Protein AF-0000000074986312 (afdb_homodimer)

Solvent-accessible surface area (backbone atoms only — not comparable to full-atom values): 14327 Å² total; per-residue (Å²): 122,44,90,77,63,56,69,73,40,43,23,28,41,29,29,63,57,36,62,19,21,55,23,48,33,83,86,78,63,26,51,28,19,28,27,74,79,77,84,46,45,46,34,24,29,31,34,34,69,47,97,94,26,29,32,37,28,27,61,59,77,64,26,12,53,18,79,56,69,59,97,45,76,70,11,38,36,22,45,28,90,55,79,32,69,30,36,64,38,66,35,92,86,37,74,70,26,29,32,45,27,47,69,101,57,62,32,23,43,24,39,39,80,85,17,49,56,54,69,64,33,44,30,21,29,28,72,64,67,104,48,53,28,38,26,29,34,66,39,70,53,114,124,44,91,77,63,56,69,71,42,43,22,30,42,29,28,62,56,38,61,20,20,55,24,49,33,84,86,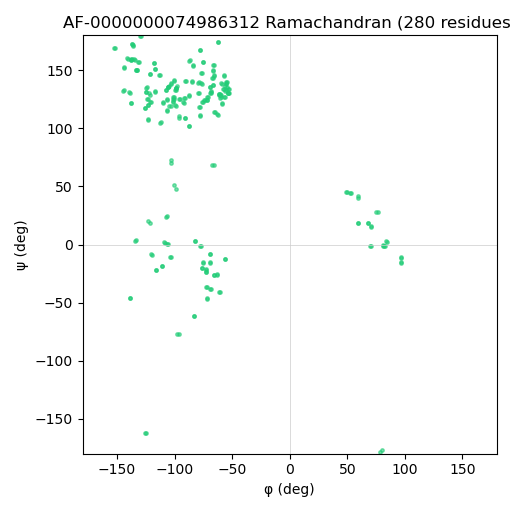77,62,26,51,28,18,28,26,74,78,78,84,49,44,45,34,24,28,30,32,36,70,47,96,95,25,29,33,37,29,27,62,59,78,66,25,11,52,19,79,59,70,59,99,46,75,70,12,38,33,22,44,26,90,55,79,32,68,31,36,66,39,67,34,92,86,37,76,67,26,27,32,44,27,47,67,99,58,60,32,21,43,25,39,38,81,86,16,48,56,54,70,62,34,45,31,20,28,29,73,64,66,105,45,52,30,37,26,27,34,65,41,71,54,114

Organism: Psilocybe cubensis (NCBI:txid181762)

Nearest PDB structures (foldseek):
  4izx-assembly1_A  TM=9.865E-01  e=1.900E-16  Macrolepiota procera
  7znx-assembly2_B  TM=9.782E-01  e=2.001E-14  Coprinopsis cinerea
  4g9m-assembly1_A  TM=8.918E-01  e=1.299E-09  Rhizoctonia solani
  5bqu-assembly1_B  TM=8.223E-01  e=6.117E-06  Clostridium botulinum
  7kcg-assembly1_A  TM=7.575E-01  e=5.793E-05  Culex quinquefasciatus

Structure (mmCIF, N/CA/C/O backbone):
data_AF-0000000074986312-model_v1
#
loop_
_entity.id
_entity.type
_entity.pdbx_description
1 polymer 'Ricin B lectin domain-containing protein'
#
loop_
_atom_site.group_PDB
_atom_site.id
_atom_site.type_symbol
_atom_site.label_atom_id
_atom_site.label_alt_id
_atom_site.label_comp_id
_atom_site.label_asym_id
_atom_site.label_entity_id
_atom_site.label_seq_id
_atom_site.pdbx_PDB_ins_code
_atom_site.Cartn_x
_atom_site.Cartn_y
_atom_site.Cartn_z
_atom_site.occupancy
_atom_site.B_iso_or_equiv
_atom_site.auth_seq_id
_atom_site.auth_comp_id
_atom_site.auth_asym_id
_atom_site.auth_atom_id
_atom_site.pdbx_PDB_model_num
ATOM 1 N N . MET A 1 1 ? 7.848 11.359 -7.969 1 55.44 1 MET A N 1
ATOM 2 C CA . MET A 1 1 ? 6.523 11.062 -7.43 1 55.44 1 MET A CA 1
ATOM 3 C C . MET A 1 1 ? 6.535 9.758 -6.645 1 55.44 1 MET A C 1
ATOM 5 O O . MET A 1 1 ? 7.203 8.797 -7.039 1 55.44 1 MET A O 1
ATOM 9 N N . PRO A 1 2 ? 6.008 9.836 -5.359 1 66.12 2 PRO A N 1
ATOM 10 C CA . PRO A 1 2 ? 6.051 8.555 -4.648 1 66.12 2 PRO A CA 1
ATOM 11 C C . PRO A 1 2 ? 5.258 7.457 -5.363 1 66.12 2 PRO A C 1
ATOM 13 O O . PRO A 1 2 ? 4.168 7.711 -5.875 1 66.12 2 PRO A O 1
ATOM 16 N N . ALA A 1 3 ? 5.875 6.359 -5.609 1 63.34 3 ALA A N 1
ATOM 17 C CA . ALA A 1 3 ? 5.359 5.281 -6.453 1 63.34 3 ALA A CA 1
ATOM 18 C C . ALA A 1 3 ? 4.004 4.797 -5.953 1 63.34 3 ALA A C 1
ATOM 20 O O . ALA A 1 3 ? 3.188 4.305 -6.734 1 63.34 3 ALA A O 1
ATOM 21 N N . ASN A 1 4 ? 3.646 5.18 -4.801 1 75.75 4 ASN A N 1
ATOM 22 C CA . ASN A 1 4 ? 2.438 4.551 -4.281 1 75.75 4 ASN A CA 1
ATOM 23 C C . ASN A 1 4 ? 1.379 5.59 -3.918 1 75.75 4 ASN A C 1
ATOM 25 O O . ASN A 1 4 ? 0.501 5.324 -3.094 1 75.75 4 ASN A O 1
ATOM 29 N N . VAL A 1 5 ? 1.548 6.781 -4.508 1 87.44 5 VAL A N 1
ATOM 30 C CA . VAL A 1 5 ? 0.56 7.82 -4.242 1 87.44 5 VAL A CA 1
ATOM 31 C C . VAL A 1 5 ? -0.023 8.328 -5.559 1 87.44 5 VAL A C 1
ATOM 33 O O . VAL A 1 5 ? 0.718 8.641 -6.492 1 87.44 5 VAL A O 1
ATOM 36 N N . GLN A 1 6 ? -1.283 8.312 -5.723 1 88.25 6 GLN A N 1
ATOM 37 C CA . GLN A 1 6 ? -1.982 8.805 -6.906 1 88.25 6 GLN A CA 1
ATOM 38 C C . GLN A 1 6 ? -2.895 9.977 -6.559 1 88.25 6 GLN A C 1
ATOM 40 O O . GLN A 1 6 ? -3.648 9.914 -5.582 1 88.25 6 GLN A O 1
ATOM 45 N N . SER A 1 7 ? -2.766 11.055 -7.402 1 93.5 7 SER A N 1
ATOM 46 C CA . SER A 1 7 ? -3.598 12.227 -7.172 1 93.5 7 SER A CA 1
ATOM 47 C C . SER A 1 7 ? -5.078 11.875 -7.203 1 93.5 7 SER A C 1
ATOM 49 O O . SER A 1 7 ? -5.523 11.109 -8.062 1 93.5 7 SER A O 1
ATOM 51 N N . GLY A 1 8 ? -5.766 12.398 -6.219 1 94.56 8 GLY A N 1
ATOM 52 C CA . GLY A 1 8 ? -7.203 12.195 -6.148 1 94.56 8 GLY A CA 1
ATOM 53 C C . GLY A 1 8 ? -7.602 11.047 -5.242 1 94.56 8 GLY A C 1
ATOM 54 O O . GLY A 1 8 ? -8.773 10.93 -4.863 1 94.56 8 GLY A O 1
ATOM 55 N N . ASN A 1 9 ? -6.66 10.203 -4.895 1 93 9 ASN A N 1
ATOM 56 C CA . ASN A 1 9 ? -6.961 9.07 -4.023 1 93 9 ASN A CA 1
ATOM 57 C C . ASN A 1 9 ? -6.926 9.477 -2.551 1 93 9 ASN A C 1
ATOM 59 O O . ASN A 1 9 ? -6.34 10.5 -2.199 1 93 9 ASN A O 1
ATOM 63 N N . ARG A 1 10 ? -7.676 8.727 -1.725 1 95.94 10 ARG A N 1
ATOM 64 C CA . ARG A 1 10 ? -7.73 8.922 -0.28 1 95.94 10 ARG A CA 1
ATOM 65 C C . ARG A 1 10 ? -6.824 7.938 0.444 1 95.94 10 ARG A C 1
ATOM 67 O O . ARG A 1 10 ? -6.797 6.75 0.111 1 95.94 10 ARG A O 1
ATOM 74 N N . TYR A 1 11 ? -6.086 8.492 1.385 1 96.44 11 TYR A N 1
ATOM 75 C CA . TYR A 1 11 ? -5.125 7.672 2.115 1 96.44 11 TYR A CA 1
ATOM 76 C C . TYR A 1 11 ? -5.242 7.902 3.617 1 96.44 11 TYR A C 1
ATOM 78 O O . TYR A 1 11 ? -5.676 8.969 4.055 1 96.44 11 TYR A O 1
ATOM 86 N N . VAL A 1 12 ? -4.918 6.855 4.367 1 97.31 12 VAL A N 1
ATOM 87 C CA . VAL A 1 12 ? -4.539 6.965 5.773 1 97.31 12 VAL A CA 1
ATOM 88 C C . VAL A 1 12 ? -3.018 7.016 5.895 1 97.31 12 VAL A C 1
ATOM 90 O O . VAL A 1 12 ? -2.314 6.191 5.309 1 97.31 12 VAL A O 1
ATOM 93 N N . LEU A 1 13 ? -2.486 8.023 6.543 1 98.19 13 LEU A N 1
ATOM 94 C CA . LEU A 1 13 ? -1.049 8.172 6.754 1 98.19 13 LEU A CA 1
ATOM 95 C C . LEU A 1 13 ? -0.625 7.527 8.07 1 98.19 13 LEU A C 1
ATOM 97 O O . LEU A 1 13 ? -0.895 8.07 9.141 1 98.19 13 LEU A O 1
ATOM 101 N N . VAL A 1 14 ? 0.045 6.457 8.031 1 98.06 14 VAL A N 1
ATOM 102 C CA . VAL A 1 14 ? 0.422 5.664 9.195 1 98.06 14 VAL A CA 1
ATOM 103 C C . VAL A 1 14 ? 1.882 5.934 9.555 1 98.06 14 VAL A C 1
ATOM 105 O O . VAL A 1 14 ? 2.773 5.77 8.719 1 98.06 14 VAL A O 1
ATOM 108 N N . ASN A 1 15 ? 2.068 6.359 10.781 1 98.75 15 ASN A N 1
ATOM 109 C CA . ASN A 1 15 ? 3.441 6.59 11.219 1 98.75 15 ASN A CA 1
ATOM 110 C C . ASN A 1 15 ? 4.219 5.281 11.328 1 98.75 15 ASN A C 1
ATOM 112 O O . ASN A 1 15 ? 3.736 4.316 11.93 1 98.75 15 ASN A O 1
ATOM 116 N N . LYS A 1 16 ? 5.391 5.25 10.781 1 97.75 16 LYS A N 1
ATOM 117 C CA . LYS A 1 16 ? 6.207 4.039 10.789 1 97.75 16 LYS A CA 1
ATOM 118 C C . LYS A 1 16 ? 6.543 3.619 12.219 1 97.75 16 LYS A C 1
ATOM 120 O O . LYS A 1 16 ? 6.492 2.432 12.547 1 97.75 16 LYS A O 1
ATOM 125 N N . LYS A 1 17 ? 6.859 4.562 13.062 1 98 17 LYS A N 1
ATOM 126 C CA . LYS A 1 17 ? 7.332 4.242 14.406 1 98 17 LYS A CA 1
ATOM 127 C C . LYS A 1 17 ? 6.164 3.982 15.352 1 98 17 LYS A C 1
ATOM 129 O O . LYS A 1 17 ? 6.023 2.879 15.883 1 98 17 LYS A O 1
ATOM 134 N N . GLY A 1 18 ? 5.359 4.961 15.531 1 98.31 18 GLY A N 1
ATOM 135 C CA . GLY A 1 18 ? 4.301 4.922 16.531 1 98.31 18 GLY A CA 1
ATOM 136 C C . GLY A 1 18 ? 3.115 4.07 16.094 1 98.31 18 GLY A C 1
ATOM 137 O O . GLY A 1 18 ? 2.285 3.693 16.922 1 98.31 18 GLY A O 1
ATOM 138 N N . LYS A 1 19 ? 2.936 3.803 14.836 1 97.88 19 LYS A N 1
ATOM 139 C CA . LYS A 1 19 ? 1.86 3.021 14.234 1 97.88 19 LYS A CA 1
ATOM 140 C C . LYS A 1 19 ? 0.529 3.762 14.312 1 97.88 19 LYS A C 1
ATOM 142 O O . LYS A 1 19 ? -0.49 3.279 13.82 1 97.88 19 LYS A O 1
ATOM 147 N N . THR A 1 20 ? 0.518 4.969 14.922 1 98.81 20 THR A N 1
ATOM 148 C CA . THR A 1 20 ? -0.664 5.824 14.891 1 98.81 20 THR A CA 1
ATOM 149 C C . THR A 1 20 ? -0.779 6.535 13.539 1 98.81 20 THR A C 1
ATOM 151 O O . THR A 1 20 ? 0.14 6.477 12.719 1 98.81 20 THR A O 1
ATOM 154 N N . VAL A 1 21 ? -1.979 7.145 13.305 1 98.88 21 VAL A N 1
ATOM 155 C CA . VAL A 1 21 ? -2.234 7.75 12 1 98.88 21 VAL A CA 1
ATOM 156 C C . VAL A 1 21 ? -2.463 9.25 12.172 1 98.88 21 VAL A C 1
ATOM 158 O O . VAL A 1 21 ? -2.771 9.719 13.266 1 98.88 21 VAL A O 1
ATOM 161 N N . VAL A 1 22 ? -2.217 10.023 11.102 1 98.88 22 VAL A N 1
ATOM 162 C CA . VAL A 1 22 ? -2.512 11.453 11.086 1 98.88 22 VAL A CA 1
ATOM 163 C C . VAL A 1 22 ? -4.02 11.672 11.188 1 98.88 22 VAL A C 1
ATOM 165 O O . VAL A 1 22 ? -4.77 11.305 10.281 1 98.88 22 VAL A O 1
ATOM 168 N N . ASP A 1 23 ? -4.387 12.25 12.289 1 98.88 23 ASP A N 1
ATOM 169 C CA . ASP A 1 23 ? -5.785 12.391 12.68 1 98.88 23 ASP A CA 1
ATOM 170 C C . ASP A 1 23 ? -6.152 13.867 12.859 1 98.88 23 ASP A C 1
ATOM 172 O O . ASP A 1 23 ? -5.477 14.594 13.586 1 98.88 23 ASP A O 1
ATOM 176 N N . LEU A 1 24 ? -7.156 14.336 12.125 1 98.88 24 LEU A N 1
ATOM 177 C CA . LEU A 1 24 ? -7.742 15.641 12.438 1 98.88 24 LEU A CA 1
ATOM 178 C C . LEU A 1 24 ? -8.688 15.531 13.625 1 98.88 24 LEU A C 1
ATOM 180 O O . LEU A 1 24 ? -9.727 14.867 13.539 1 98.88 24 LEU A O 1
ATOM 184 N N . SER A 1 25 ? -8.352 16.25 14.688 1 98.12 25 SER A N 1
ATOM 185 C CA . SER A 1 25 ? -9.086 16.109 15.938 1 98.12 25 SER A CA 1
ATOM 186 C C . SER A 1 25 ? -10.562 16.469 15.758 1 98.12 25 SER A C 1
ATOM 188 O O . SER A 1 25 ? -10.891 17.547 15.273 1 98.12 25 SER A O 1
ATOM 190 N N . GLY A 1 26 ? -11.414 15.562 16.203 1 95.12 26 GLY A N 1
ATOM 191 C CA . GLY A 1 26 ? -12.844 15.828 16.219 1 95.12 26 GLY A CA 1
ATOM 192 C C . GLY A 1 26 ? -13.266 16.766 17.328 1 95.12 26 GLY A C 1
ATOM 193 O O . GLY A 1 26 ? -14.383 17.297 17.312 1 95.12 26 GLY A O 1
ATOM 194 N N . THR A 1 27 ? -12.359 16.938 18.312 1 94.88 27 THR A N 1
ATOM 195 C CA . THR A 1 27 ? -12.688 17.766 19.469 1 94.88 27 THR A CA 1
ATOM 196 C C . THR A 1 27 ? -12.727 19.25 19.078 1 94.88 27 THR A C 1
ATOM 198 O O . THR A 1 27 ? -13.688 19.953 19.406 1 94.88 27 THR A O 1
ATOM 201 N N . ASP A 1 28 ? -11.766 19.766 18.344 1 96.44 28 ASP A N 1
ATOM 202 C CA . ASP A 1 28 ? -11.695 21.188 18.031 1 96.44 28 ASP A CA 1
ATOM 203 C C . ASP A 1 28 ? -11.734 21.422 16.516 1 96.44 28 ASP A C 1
ATOM 205 O O . ASP A 1 28 ? -11.781 22.562 16.047 1 96.44 28 ASP A O 1
ATOM 209 N N . GLY A 1 29 ? -11.656 20.328 15.68 1 95.38 29 GLY A N 1
ATOM 210 C CA . GLY A 1 29 ? -11.711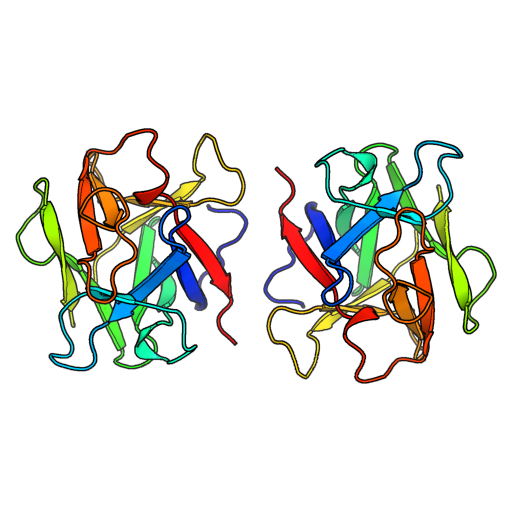 20.438 14.234 1 95.38 29 GLY A CA 1
ATOM 211 C C . GLY A 1 29 ? -10.508 21.125 13.633 1 95.38 29 GLY A C 1
ATOM 212 O O . GLY A 1 29 ? -10.562 21.609 12.492 1 95.38 29 GLY A O 1
ATOM 213 N N . ARG A 1 30 ? -9.461 21.203 14.359 1 97.5 30 ARG A N 1
ATOM 214 C CA . ARG A 1 30 ? -8.312 21.984 13.898 1 97.5 30 ARG A CA 1
ATOM 215 C C . ARG A 1 30 ? -7.008 21.266 14.203 1 97.5 30 ARG A C 1
ATOM 217 O O . ARG A 1 30 ? -6.137 21.156 13.336 1 97.5 30 ARG A O 1
ATOM 224 N N . SER A 1 31 ? -6.891 20.75 15.461 1 98.12 31 SER A N 1
ATOM 225 C CA . SER A 1 31 ? -5.645 20.094 15.852 1 98.12 31 SER A CA 1
ATOM 226 C C . SER A 1 31 ? -5.422 18.812 15.062 1 98.12 31 SER A C 1
ATOM 228 O O . SER A 1 31 ? -6.367 18.062 14.812 1 98.12 31 SER A O 1
ATOM 230 N N . VAL A 1 32 ? -4.199 18.609 14.625 1 98.81 32 VAL A N 1
ATOM 231 C CA . VAL A 1 32 ? -3.801 17.359 13.977 1 98.81 32 VAL A CA 1
ATOM 232 C C . VAL A 1 32 ? -2.924 16.547 14.93 1 98.81 32 VAL A C 1
ATOM 234 O O . VAL A 1 32 ? -1.924 17.047 15.445 1 98.81 32 VAL A O 1
ATOM 237 N N . ILE A 1 33 ? -3.305 15.297 15.203 1 98.88 33 ILE A N 1
ATOM 238 C CA . ILE A 1 33 ? -2.695 14.469 16.25 1 98.88 33 ILE A CA 1
ATOM 239 C C . ILE A 1 33 ? -2.506 13.047 15.734 1 98.88 33 ILE A C 1
ATOM 241 O O . ILE A 1 33 ? -3.066 12.672 14.703 1 98.88 33 ILE A O 1
ATOM 245 N N . GLY A 1 34 ? -1.578 12.344 16.422 1 98.81 34 GLY A N 1
ATOM 246 C CA . GLY A 1 34 ? -1.526 10.898 16.234 1 98.81 34 GLY A CA 1
ATOM 247 C C . GLY A 1 34 ? -2.6 10.164 17.016 1 98.81 34 GLY A C 1
ATOM 248 O O . GLY A 1 34 ? -2.834 10.461 18.188 1 98.81 34 GLY A O 1
ATOM 249 N N . TRP A 1 35 ? -3.297 9.312 16.391 1 98.75 35 TRP A N 1
ATOM 250 C CA . TRP A 1 35 ? -4.355 8.547 17.031 1 98.75 35 TRP A CA 1
ATOM 251 C C . TRP A 1 35 ? -4.426 7.133 16.469 1 98.75 35 TRP A C 1
ATOM 253 O O . TRP A 1 35 ? -3.984 6.887 15.336 1 98.75 35 TRP A O 1
ATOM 263 N N . GLU A 1 36 ? -4.898 6.219 17.266 1 98.31 36 GLU A N 1
ATOM 264 C CA . GLU A 1 36 ? -5.121 4.871 16.75 1 98.31 36 GLU A CA 1
ATOM 265 C C . GLU A 1 36 ? -6.027 4.895 15.523 1 98.31 36 GLU A C 1
ATOM 267 O O . GLU A 1 36 ? -6.992 5.66 15.469 1 98.31 36 GLU A O 1
ATOM 272 N N . ARG A 1 37 ? -5.68 4.086 14.586 1 97.38 37 ARG A N 1
ATOM 273 C CA . ARG A 1 37 ? -6.512 3.99 13.391 1 97.38 37 ARG A CA 1
ATOM 274 C C . ARG A 1 37 ? -7.914 3.506 13.734 1 97.38 37 ARG A C 1
ATOM 276 O O . ARG A 1 37 ? -8.078 2.496 14.422 1 97.38 37 ARG A O 1
ATOM 283 N N . HIS A 1 38 ? -8.922 4.156 13.328 1 96.5 38 HIS A N 1
ATOM 284 C CA . HIS A 1 38 ? -10.297 3.699 13.477 1 96.5 38 HIS A CA 1
ATOM 285 C C . HIS A 1 38 ? -11.078 3.863 12.172 1 96.5 38 HIS A C 1
ATOM 287 O O . HIS A 1 38 ? -12.297 3.676 12.148 1 96.5 38 HIS A O 1
ATOM 293 N N . ASN A 1 39 ? -10.477 4.293 11.086 1 90.81 39 ASN A N 1
ATOM 294 C CA . ASN A 1 39 ? -10.969 4.363 9.711 1 90.81 39 ASN A CA 1
ATOM 295 C C . ASN A 1 39 ? -12.039 5.438 9.547 1 90.81 39 ASN A C 1
ATOM 297 O O . ASN A 1 39 ? -12.812 5.414 8.586 1 90.81 39 ASN A O 1
ATOM 301 N N . GLY A 1 40 ? -12.117 6.355 10.562 1 96.94 40 GLY A N 1
ATOM 302 C CA . GLY A 1 40 ? -12.977 7.512 10.375 1 96.94 40 GLY A CA 1
ATOM 303 C C . GLY A 1 40 ? -12.492 8.445 9.289 1 96.94 40 GLY A C 1
ATOM 304 O O . GLY A 1 40 ? -11.305 8.484 8.977 1 96.94 40 GLY A O 1
ATOM 305 N N . GLU A 1 41 ? -13.422 9.203 8.695 1 98.12 41 GLU A N 1
ATOM 306 C CA . GLU A 1 41 ? -13.07 10.109 7.602 1 98.12 41 GLU A CA 1
ATOM 307 C C . GLU A 1 41 ? -12.102 11.188 8.062 1 98.12 41 GLU A C 1
ATOM 309 O O . GLU A 1 41 ? -11.367 11.766 7.258 1 98.12 41 GLU A O 1
ATOM 314 N N . ASN A 1 42 ? -12.141 11.5 9.406 1 98.69 42 ASN A N 1
ATOM 315 C CA . ASN A 1 42 ? -11.211 12.5 9.93 1 98.69 42 ASN A CA 1
ATOM 316 C C . ASN A 1 42 ? -9.773 11.992 9.914 1 98.69 42 ASN A C 1
ATOM 318 O O . ASN A 1 42 ? -8.836 12.766 10.133 1 98.69 42 ASN A O 1
ATOM 322 N N . GLN A 1 43 ? -9.547 10.711 9.602 1 98.69 43 GLN A N 1
ATOM 323 C CA . GLN A 1 43 ? -8.211 10.117 9.508 1 98.69 43 GLN A CA 1
ATOM 324 C C . GLN A 1 43 ? -7.82 9.875 8.055 1 98.69 43 GLN A C 1
ATOM 326 O O . GLN A 1 43 ? -6.758 9.312 7.777 1 98.69 43 GLN A O 1
ATOM 331 N N . GLN A 1 44 ? -8.734 10.242 7.133 1 98.56 44 GLN A N 1
ATOM 332 C CA . GLN A 1 44 ? -8.5 10.047 5.703 1 98.56 44 GLN A CA 1
ATOM 333 C C . GLN A 1 44 ? -8.188 11.367 5.008 1 98.56 44 GLN A C 1
ATOM 335 O O . GLN A 1 44 ? -8.805 12.391 5.297 1 98.56 44 GLN A O 1
ATOM 340 N N . TRP A 1 45 ? -7.195 11.297 4.176 1 98.56 45 TRP A N 1
ATOM 341 C CA . TRP A 1 45 ? -6.695 12.477 3.473 1 98.56 45 TRP A CA 1
ATOM 342 C C . TRP A 1 45 ? -6.668 12.242 1.966 1 98.56 45 TRP A C 1
ATOM 344 O O . TRP A 1 45 ? -6.031 11.297 1.487 1 98.56 45 TRP A O 1
ATOM 354 N N . GLU A 1 46 ? -7.441 13.023 1.246 1 98.19 46 GLU A N 1
ATOM 355 C CA . GLU A 1 46 ? -7.309 13.047 -0.207 1 98.19 46 GLU A CA 1
ATOM 356 C C . GLU A 1 46 ? -6.02 13.75 -0.628 1 98.19 46 GLU A C 1
ATOM 358 O O . GLU A 1 46 ? -5.762 14.883 -0.215 1 98.19 46 GLU A O 1
ATOM 363 N N . VAL A 1 47 ? -5.254 13.055 -1.371 1 97.06 47 VAL A N 1
ATOM 364 C CA . VAL A 1 47 ? -3.979 13.594 -1.826 1 97.06 47 VAL A CA 1
ATOM 365 C C . VAL A 1 47 ? -4.121 14.125 -3.25 1 97.06 47 VAL A C 1
ATOM 367 O O . VAL A 1 47 ? -4.484 13.383 -4.164 1 97.06 47 VAL A O 1
ATOM 370 N N . ILE A 1 48 ? -3.865 15.469 -3.42 1 97.62 48 ILE A N 1
ATOM 371 C CA . ILE A 1 48 ? -4.102 16.141 -4.691 1 97.62 48 ILE A CA 1
ATOM 372 C C . ILE A 1 48 ? -2.807 16.797 -5.184 1 97.62 48 ILE A C 1
ATOM 374 O O . ILE A 1 48 ? -2.236 17.656 -4.504 1 97.62 48 ILE A O 1
ATOM 378 N N . GLU A 1 49 ? -2.385 16.391 -6.312 1 96.56 49 GLU A N 1
ATOM 379 C CA . GLU A 1 49 ? -1.196 17.016 -6.887 1 96.56 49 GLU A CA 1
ATOM 380 C C . GLU A 1 49 ? -1.497 18.422 -7.367 1 96.56 49 GLU A C 1
ATOM 382 O O . GLU A 1 49 ? -2.48 18.656 -8.078 1 96.56 49 GLU A O 1
ATOM 387 N N . VAL A 1 50 ? -0.718 19.328 -6.914 1 96.62 50 VAL A N 1
ATOM 388 C CA . VAL A 1 50 ? -0.869 20.734 -7.301 1 96.62 50 VAL A CA 1
ATOM 389 C C . VAL A 1 50 ? 0.503 21.344 -7.562 1 96.62 50 VAL A C 1
ATOM 391 O O . VAL A 1 50 ? 1.372 21.344 -6.688 1 96.62 50 VAL A O 1
ATOM 394 N N . ASN A 1 51 ? 0.775 21.891 -8.812 1 92.81 51 ASN A N 1
ATOM 395 C CA . ASN A 1 51 ? 1.976 22.656 -9.148 1 92.81 51 ASN A CA 1
ATOM 396 C C . ASN A 1 51 ? 3.24 21.922 -8.695 1 92.81 51 ASN A C 1
ATOM 398 O O . ASN A 1 51 ? 4.094 22.516 -8.031 1 92.81 51 ASN A O 1
ATOM 402 N N . GLY A 1 52 ? 3.379 20.672 -8.922 1 91.56 52 GLY A N 1
ATOM 403 C CA . GLY A 1 52 ? 4.586 19.938 -8.586 1 91.56 52 GLY A CA 1
ATOM 404 C C . GLY A 1 52 ? 4.637 19.516 -7.129 1 91.56 52 GLY A C 1
ATOM 405 O O . GLY A 1 52 ? 5.617 18.906 -6.688 1 91.56 52 GLY A O 1
ATOM 406 N N . GLY A 1 53 ? 3.623 19.875 -6.34 1 96.88 53 GLY A N 1
ATOM 407 C CA . GLY A 1 53 ? 3.461 19.453 -4.953 1 96.88 53 GLY A CA 1
ATOM 408 C C . GLY A 1 53 ? 2.117 18.812 -4.676 1 96.88 53 GLY A C 1
ATOM 409 O O . GLY A 1 53 ? 1.459 18.312 -5.594 1 96.88 53 GLY A O 1
ATOM 410 N N . TRP A 1 54 ? 1.81 18.781 -3.273 1 98 54 TRP A N 1
ATOM 411 C CA . TRP A 1 54 ? 0.629 18 -2.914 1 98 54 TRP A CA 1
ATOM 412 C C . TRP A 1 54 ? -0.19 18.719 -1.846 1 98 54 TRP A C 1
ATOM 414 O O . TRP A 1 54 ? 0.362 19.219 -0.865 1 98 54 TRP A O 1
ATOM 424 N N . ASN A 1 55 ? -1.483 18.828 -2.082 1 98.75 55 ASN A N 1
ATOM 425 C CA . ASN A 1 55 ? -2.418 19.141 -1.006 1 98.75 55 ASN A CA 1
ATOM 426 C C . ASN A 1 55 ? -2.947 17.875 -0.338 1 98.75 55 ASN A C 1
ATOM 428 O O . ASN A 1 55 ? -3.189 16.859 -1.007 1 98.75 55 ASN A O 1
ATOM 432 N N . LEU A 1 56 ? -3.078 17.922 0.951 1 98.81 56 LEU A N 1
ATOM 433 C CA . LEU A 1 56 ? -3.744 16.891 1.721 1 98.81 56 LEU A CA 1
ATOM 434 C C . LEU A 1 56 ? -5.043 17.406 2.328 1 98.81 56 LEU A C 1
ATOM 436 O O . LEU A 1 56 ? -5.02 18.188 3.279 1 98.81 56 LEU A O 1
ATOM 440 N N . LYS A 1 57 ? -6.09 16.984 1.757 1 98.88 57 LYS A N 1
ATOM 441 C CA . LYS A 1 57 ? -7.414 17.469 2.148 1 98.88 57 LYS A CA 1
ATOM 442 C C . LYS A 1 57 ? -8.156 16.422 2.973 1 98.88 57 LYS A C 1
ATOM 444 O O . LYS A 1 57 ? -8.359 15.289 2.52 1 98.88 57 LYS A O 1
ATOM 449 N N . ASN A 1 58 ? -8.461 16.844 4.172 1 98.88 58 ASN A N 1
ATOM 450 C CA . ASN A 1 58 ? -9.188 15.914 5.043 1 98.88 58 ASN A CA 1
ATOM 451 C C . ASN A 1 58 ? -10.547 15.539 4.453 1 98.88 58 ASN A C 1
ATOM 453 O O . ASN A 1 58 ? -11.336 16.406 4.09 1 98.88 58 ASN A O 1
ATOM 457 N N . VAL A 1 59 ? -10.82 14.258 4.395 1 98.56 59 VAL A N 1
ATOM 458 C CA . VAL A 1 59 ? -12.016 13.742 3.732 1 98.56 59 VAL A CA 1
ATOM 459 C C . VAL A 1 59 ? -13.258 14.141 4.527 1 98.56 59 VAL A C 1
ATOM 461 O O . VAL A 1 59 ? -14.297 14.469 3.947 1 98.56 59 VAL A O 1
ATOM 464 N N . GLY A 1 60 ? -13.18 14.117 5.836 1 98.12 60 GLY A N 1
ATOM 465 C CA . GLY A 1 60 ? -14.336 14.367 6.68 1 98.12 60 GLY A CA 1
ATOM 466 C C . GLY A 1 60 ? -14.758 15.828 6.688 1 98.12 60 GLY A C 1
ATOM 467 O O . GLY A 1 60 ? -15.953 16.125 6.699 1 98.12 60 GLY A O 1
ATOM 468 N N . THR A 1 61 ? -13.82 16.734 6.637 1 98.5 61 THR A N 1
ATOM 469 C CA . THR A 1 61 ? -14.148 18.141 6.891 1 98.5 61 THR A CA 1
ATOM 470 C C . THR A 1 61 ? -13.898 18.984 5.645 1 98.5 61 THR A C 1
ATOM 472 O O . THR A 1 61 ? -14.422 20.094 5.531 1 98.5 61 THR A O 1
ATOM 475 N N . GLY A 1 62 ? -13.039 18.5 4.695 1 98.56 62 GLY A N 1
ATOM 476 C CA . GLY A 1 62 ? -12.617 19.297 3.555 1 98.56 62 GLY A CA 1
ATOM 477 C C . GLY A 1 62 ? -11.492 20.266 3.881 1 98.56 62 GLY A C 1
ATOM 478 O O . GLY A 1 62 ? -11.008 20.969 3.002 1 98.56 62 GLY A O 1
ATOM 479 N N . LYS A 1 63 ? -11.047 20.281 5.156 1 98.81 63 LYS A N 1
ATOM 480 C CA . LYS A 1 63 ? -9.914 21.125 5.531 1 98.81 63 LYS A CA 1
ATOM 481 C C . LYS A 1 63 ? -8.594 20.547 5.043 1 98.81 63 LYS A C 1
ATOM 483 O O . LYS A 1 63 ? -8.484 19.328 4.84 1 98.81 63 LYS A O 1
ATOM 488 N N . TYR A 1 64 ? -7.641 21.391 4.914 1 98.88 64 TYR A N 1
ATOM 489 C CA . TYR A 1 64 ? -6.332 20.969 4.43 1 98.88 64 TYR A CA 1
ATOM 490 C C . TYR A 1 64 ? -5.352 20.812 5.586 1 98.88 64 TYR A C 1
ATOM 492 O O . TYR A 1 64 ? -5.391 21.562 6.555 1 98.88 64 TYR A O 1
ATOM 500 N N . LEU A 1 65 ? -4.543 19.781 5.496 1 98.88 65 LEU A N 1
ATOM 501 C CA . LEU A 1 65 ? -3.375 19.703 6.363 1 98.88 65 LEU A CA 1
ATOM 502 C C . LEU A 1 65 ? -2.426 20.875 6.09 1 98.88 65 LEU A C 1
ATOM 504 O O . LEU A 1 65 ? -1.846 20.969 5.008 1 98.88 65 LEU A O 1
ATOM 508 N N . SER A 1 66 ? -2.344 21.734 7.047 1 98.75 66 SER A N 1
ATOM 509 C CA . SER A 1 66 ? -1.601 22.969 6.832 1 98.75 66 SER A CA 1
ATOM 510 C C . SER A 1 66 ? -0.715 23.297 8.031 1 98.75 66 SER A C 1
ATOM 512 O O . SER A 1 66 ? -0.819 22.656 9.078 1 98.75 66 SER A O 1
ATOM 514 N N . LEU A 1 67 ? 0.105 24.266 7.82 1 98.12 67 LEU A N 1
ATOM 515 C CA . LEU A 1 67 ? 0.936 24.734 8.922 1 98.12 67 LEU A CA 1
ATOM 516 C C . LEU A 1 67 ? 0.133 25.641 9.859 1 98.12 67 LEU A C 1
ATOM 518 O O . LEU A 1 67 ? -0.699 26.422 9.414 1 98.12 67 LEU A O 1
ATOM 522 N N . GLY A 1 68 ? 0.367 25.484 11.219 1 95.88 68 GLY A N 1
ATOM 523 C CA . GLY A 1 68 ? -0.281 26.281 12.234 1 95.88 68 GLY A CA 1
ATOM 524 C C . GLY A 1 68 ? 0.579 27.438 12.711 1 95.88 68 GLY A C 1
ATOM 525 O O . GLY A 1 68 ? 0.258 28.609 12.461 1 95.88 68 GLY A O 1
ATOM 526 N N . CYS A 1 69 ? 1.684 27.125 13.641 1 85.94 69 CYS A N 1
ATOM 527 C CA . CYS A 1 69 ? 2.475 28.125 14.352 1 85.94 69 CYS A CA 1
ATOM 528 C C . CYS A 1 69 ? 3.803 28.375 13.648 1 85.94 69 CYS A C 1
ATOM 530 O O . CYS A 1 69 ? 4.832 28.531 14.305 1 85.94 69 CYS A O 1
ATOM 532 N N . GLY A 1 70 ? 3.971 28.609 12.281 1 85.75 70 GLY A N 1
ATOM 533 C CA . GLY A 1 70 ? 5.148 28.969 11.516 1 85.75 70 GLY A CA 1
ATOM 534 C C . GLY A 1 70 ? 6.055 27.797 11.211 1 85.75 70 GLY A C 1
ATOM 535 O O . GLY A 1 70 ? 5.789 26.672 11.641 1 85.75 70 GLY A O 1
ATOM 536 N N . ILE A 1 71 ? 7.16 28.047 10.578 1 95.19 71 ILE A N 1
ATOM 537 C CA . ILE A 1 71 ? 8.062 27.031 10.062 1 95.19 71 ILE A CA 1
ATOM 538 C C . ILE A 1 71 ? 9.281 26.906 10.977 1 95.19 71 ILE A C 1
ATOM 540 O O . ILE A 1 71 ? 10.367 27.391 10.633 1 95.19 71 ILE A O 1
ATOM 544 N N . LYS A 1 72 ? 9.117 26.359 12.211 1 96.12 72 LYS A N 1
ATOM 545 C CA . LYS A 1 72 ? 10.141 26.094 13.219 1 96.12 72 LYS A CA 1
ATOM 546 C C . LYS A 1 72 ? 9.969 24.703 13.82 1 96.12 72 LYS A C 1
ATOM 548 O O . LYS A 1 72 ? 8.922 24.062 13.656 1 96.12 72 LYS A O 1
ATOM 553 N N . ASN A 1 73 ? 11.078 24.156 14.422 1 96.88 73 ASN A N 1
ATOM 554 C CA . ASN A 1 73 ? 10.945 22.891 15.133 1 96.88 73 ASN A CA 1
ATOM 555 C C . ASN A 1 73 ? 9.812 22.938 16.156 1 96.88 73 ASN A C 1
ATOM 557 O O . ASN A 1 73 ? 9.727 23.875 16.953 1 96.88 73 ASN A O 1
ATOM 561 N N . GLY A 1 74 ? 9.039 21.953 16.047 1 97.19 74 GLY A N 1
ATOM 562 C CA . GLY A 1 74 ? 7.898 21.9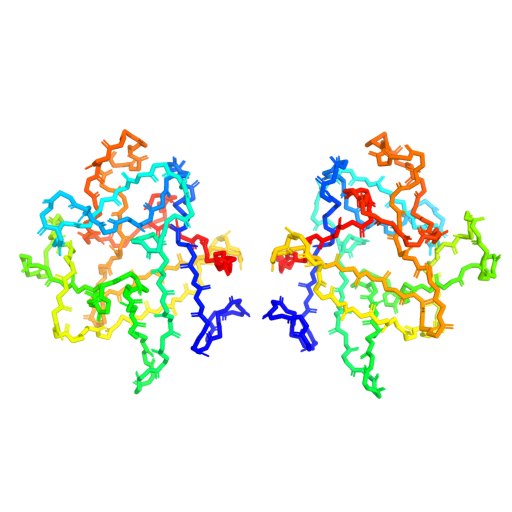22 16.953 1 97.19 74 GLY A CA 1
ATOM 563 C C . GLY A 1 74 ? 6.715 22.719 16.453 1 97.19 74 GLY A C 1
ATOM 564 O O . GLY A 1 74 ? 5.723 22.891 17.156 1 97.19 74 GLY A O 1
ATOM 565 N N . GLY A 1 75 ? 6.828 23.281 15.289 1 97.56 75 GLY A N 1
ATOM 566 C CA . GLY A 1 75 ? 5.699 24 14.703 1 97.56 75 GLY A CA 1
ATOM 567 C C . GLY A 1 75 ? 4.48 23.109 14.508 1 97.56 75 GLY A C 1
ATOM 568 O O . GLY A 1 75 ? 4.602 21.969 14.078 1 97.56 75 G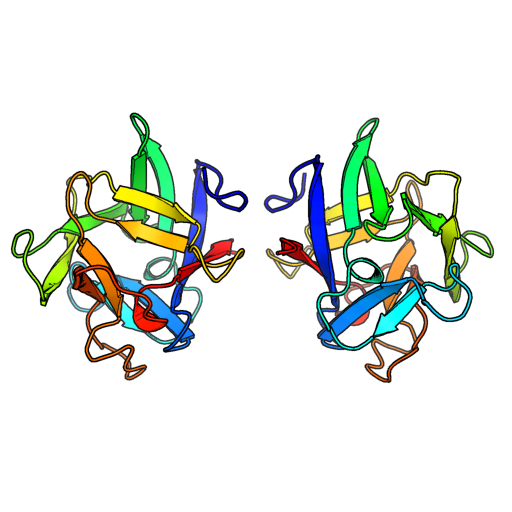LY A O 1
ATOM 569 N N . SER A 1 76 ? 3.318 23.672 14.82 1 97.62 76 SER A N 1
ATOM 570 C CA . SER A 1 76 ? 2.094 22.875 14.758 1 97.62 76 SER A CA 1
ATOM 571 C C . SER A 1 76 ? 1.626 22.688 13.32 1 97.62 76 SER A C 1
ATOM 573 O O . SER A 1 76 ? 1.93 23.5 12.453 1 97.62 76 SER A O 1
ATOM 575 N N . VAL A 1 77 ? 1.032 21.594 13.016 1 98.69 77 VAL A N 1
ATOM 576 C CA . VAL A 1 77 ? 0.239 21.297 11.828 1 98.69 77 VAL A CA 1
ATOM 577 C C . VAL A 1 77 ? -1.245 21.281 12.188 1 98.69 77 VAL A C 1
ATOM 579 O O . VAL A 1 77 ? -1.63 20.766 13.242 1 98.69 77 VAL A O 1
ATOM 582 N N . VAL A 1 78 ? -2.066 21.906 11.32 1 98.81 78 VAL A N 1
ATOM 583 C CA . VAL A 1 78 ? -3.475 22.078 11.664 1 98.81 78 VAL A CA 1
ATOM 584 C C . VAL A 1 78 ? -4.344 21.797 10.445 1 98.81 78 VAL A C 1
ATOM 586 O O . VAL A 1 78 ? -3.852 21.781 9.312 1 98.81 78 VAL A O 1
ATOM 589 N N . GLY A 1 79 ? -5.605 21.484 10.719 1 98.75 79 GLY A N 1
ATOM 590 C CA . GLY A 1 79 ? -6.613 21.578 9.672 1 98.75 79 GLY A CA 1
ATOM 591 C C . GLY A 1 79 ? -6.996 23.016 9.344 1 98.75 79 GLY A C 1
ATOM 592 O O . GLY A 1 79 ? -7.324 23.797 10.234 1 98.75 79 GLY A O 1
ATOM 593 N N . SER A 1 80 ? -6.875 23.422 8.062 1 98.56 80 SER A N 1
ATOM 594 C CA . SER A 1 80 ? -7.117 24.797 7.641 1 98.56 80 SER A CA 1
ATOM 595 C C . SER A 1 80 ? -7.988 24.828 6.387 1 98.56 80 SER A C 1
ATOM 597 O O . SER A 1 80 ? -7.945 23.922 5.559 1 98.56 80 SER A O 1
ATOM 599 N N . ASP A 1 81 ? -8.766 25.906 6.25 1 98.19 81 ASP A N 1
ATOM 600 C CA . ASP A 1 81 ? -9.516 26.141 5.02 1 98.19 81 ASP A CA 1
ATOM 601 C C . ASP A 1 81 ? -8.586 26.562 3.881 1 98.19 81 ASP A C 1
ATOM 603 O O . ASP A 1 81 ? -8.961 26.5 2.709 1 98.19 81 ASP A O 1
ATOM 607 N N . GLU A 1 82 ? -7.5 27.031 4.195 1 97.38 82 GLU A N 1
ATOM 608 C CA . GLU A 1 82 ? -6.5 27.422 3.205 1 97.38 82 GLU A CA 1
ATOM 609 C C . GLU A 1 82 ? -5.555 26.281 2.883 1 97.38 82 GLU A C 1
ATOM 611 O O . GLU A 1 82 ? -4.98 25.672 3.787 1 97.38 82 GLU A O 1
ATOM 616 N N . PRO A 1 83 ? -5.441 25.969 1.642 1 98.06 83 PRO A N 1
ATOM 617 C CA . PRO A 1 83 ? -4.559 24.859 1.28 1 98.06 83 PRO A CA 1
ATOM 618 C C . PRO A 1 83 ? -3.088 25.156 1.562 1 98.06 83 PRO A C 1
ATOM 620 O O . PRO A 1 83 ? -2.695 26.328 1.63 1 98.06 83 PRO A O 1
ATOM 623 N N . PHE A 1 84 ? -2.375 24.203 1.85 1 98.19 84 PHE A N 1
ATOM 624 C CA . PHE A 1 84 ? -0.917 24.234 1.904 1 98.19 84 PHE A CA 1
ATOM 625 C C . PHE A 1 84 ? -0.322 23.156 1.006 1 98.19 84 PHE A C 1
ATOM 627 O O . PHE A 1 84 ? -0.824 22.031 0.959 1 98.19 84 PHE A O 1
ATOM 634 N N . THR A 1 85 ? 0.733 23.547 0.213 1 98.31 85 THR A N 1
ATOM 635 C CA . THR A 1 85 ? 1.344 22.594 -0.712 1 98.31 85 THR A CA 1
ATOM 636 C C . THR A 1 85 ? 2.574 21.953 -0.086 1 98.31 85 THR A C 1
ATOM 638 O O . THR A 1 85 ? 3.592 22.609 0.128 1 98.31 85 THR A O 1
ATOM 641 N N . TRP A 1 86 ? 2.441 20.656 0.226 1 98.19 86 TRP A N 1
ATOM 642 C CA . TRP A 1 86 ? 3.523 19.844 0.774 1 98.19 86 TRP A CA 1
ATOM 643 C C . TRP A 1 86 ? 4.363 19.234 -0.341 1 98.19 86 TRP A C 1
ATOM 645 O O . TRP A 1 86 ? 3.908 19.125 -1.481 1 98.19 86 TRP A O 1
ATOM 655 N N . GLN A 1 87 ? 5.566 18.891 -0.012 1 97.25 87 GLN A N 1
ATOM 656 C CA . GLN A 1 87 ? 6.348 17.984 -0.843 1 97.25 87 GLN A CA 1
ATOM 657 C C . GLN A 1 87 ? 6.336 16.562 -0.274 1 97.25 87 GLN A C 1
ATOM 659 O O . GLN A 1 87 ? 6.578 16.359 0.918 1 97.25 87 GLN A O 1
ATOM 664 N N . ILE A 1 88 ? 5.957 15.617 -1.064 1 97 88 ILE A N 1
ATOM 665 C CA . ILE A 1 88 ? 5.98 14.211 -0.663 1 97 88 ILE A CA 1
ATOM 666 C C . ILE A 1 88 ? 7.074 13.477 -1.431 1 97 88 ILE A C 1
ATOM 668 O O . ILE A 1 88 ? 7.098 13.492 -2.664 1 97 88 ILE A O 1
ATOM 672 N N . THR A 1 89 ? 7.992 12.883 -0.653 1 94.38 89 THR A N 1
ATOM 673 C CA . THR A 1 89 ? 9.117 12.188 -1.276 1 94.38 89 THR A CA 1
ATOM 674 C C . THR A 1 89 ? 9.289 10.797 -0.671 1 94.38 89 THR A C 1
ATOM 676 O O . THR A 1 89 ? 8.867 10.547 0.461 1 94.38 89 THR A O 1
ATOM 679 N N . GLN A 1 90 ? 9.945 9.93 -1.47 1 93.44 90 GLN A N 1
ATOM 680 C CA . GLN A 1 90 ? 10.312 8.609 -0.958 1 93.44 90 GLN A CA 1
ATOM 681 C C . GLN A 1 90 ? 11.398 8.711 0.105 1 93.44 90 GLN A C 1
ATOM 683 O O . GLN A 1 90 ? 12.359 9.477 -0.053 1 93.44 90 GLN A O 1
ATOM 688 N N . ASP A 1 91 ? 11.188 7.926 1.224 1 95.31 91 ASP A N 1
ATOM 689 C CA . ASP A 1 91 ? 12.266 7.836 2.201 1 95.31 91 ASP A CA 1
ATOM 690 C C . ASP A 1 91 ? 13.469 7.102 1.62 1 95.31 91 ASP A C 1
ATOM 692 O O . ASP A 1 91 ? 13.312 6.133 0.872 1 95.31 91 ASP A O 1
ATOM 696 N N . SER A 1 92 ? 14.625 7.539 1.979 1 91.56 92 SER A N 1
ATOM 697 C CA . SER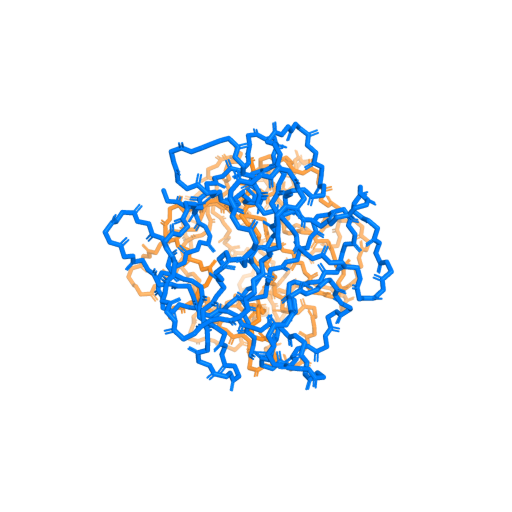 A 1 92 ? 15.836 7.008 1.376 1 91.56 92 SER A CA 1
ATOM 698 C C . SER A 1 92 ? 16.125 5.594 1.872 1 91.56 92 SER A C 1
ATOM 700 O O . SER A 1 92 ? 16.812 4.82 1.195 1 91.56 92 SER A O 1
ATOM 702 N N . GLU A 1 93 ? 15.594 5.266 3.039 1 90.88 93 GLU A N 1
ATOM 703 C CA . GLU A 1 93 ? 15.961 3.988 3.639 1 90.88 93 GLU A CA 1
ATOM 704 C C . GLU A 1 93 ? 14.781 3.016 3.633 1 90.88 93 GLU A C 1
ATOM 706 O O . GLU A 1 93 ? 14.953 1.825 3.904 1 90.88 93 GLU A O 1
ATOM 711 N N . ASP A 1 94 ? 13.648 3.486 3.48 1 92.19 94 ASP A N 1
ATOM 712 C CA . ASP A 1 94 ? 12.438 2.676 3.455 1 92.19 94 ASP A CA 1
ATOM 713 C C . ASP A 1 94 ? 11.656 2.893 2.156 1 92.19 94 ASP A C 1
ATOM 715 O O . ASP A 1 94 ? 10.992 3.914 1.99 1 92.19 94 ASP A O 1
ATOM 719 N N . CYS A 1 95 ? 11.641 1.903 1.216 1 89.19 95 CYS A N 1
ATOM 720 C CA . CYS A 1 95 ? 11.117 2.074 -0.135 1 89.19 95 CYS A CA 1
ATOM 721 C C . CYS A 1 95 ? 9.602 2.227 -0.119 1 89.19 95 CYS A C 1
ATOM 723 O O . CYS A 1 95 ? 9 2.648 -1.111 1 89.19 95 CYS A O 1
ATOM 725 N N . ASN A 1 96 ? 8.984 1.868 0.984 1 91.06 96 ASN A N 1
ATOM 726 C CA . ASN A 1 96 ? 7.539 2.055 1.085 1 91.06 96 ASN A CA 1
ATOM 727 C C . ASN A 1 96 ? 7.188 3.27 1.939 1 91.06 96 ASN A C 1
ATOM 729 O O . ASN A 1 96 ? 6.02 3.648 2.039 1 91.06 96 ASN A O 1
ATOM 733 N N . GLY A 1 97 ? 8.164 3.795 2.602 1 95.44 97 GLY A N 1
ATOM 734 C CA . GLY A 1 97 ? 7.984 4.957 3.457 1 95.44 97 GLY A CA 1
ATOM 735 C C . GLY A 1 97 ? 8.078 6.273 2.707 1 95.44 97 GLY A C 1
ATOM 736 O O . GLY A 1 97 ? 8.898 6.41 1.791 1 95.44 97 GLY A O 1
ATOM 737 N N . LEU A 1 98 ? 7.215 7.184 3.086 1 96.62 98 LEU A N 1
ATOM 738 C CA . LEU A 1 98 ? 7.23 8.508 2.479 1 96.62 98 LEU A CA 1
ATOM 739 C C . LEU A 1 98 ? 7.559 9.578 3.516 1 96.62 98 LEU A C 1
ATOM 741 O O . LEU A 1 98 ? 7.309 9.391 4.707 1 96.62 98 LEU A O 1
ATOM 745 N N . ARG A 1 99 ? 8.172 10.656 3.043 1 97.25 99 ARG A N 1
ATOM 746 C CA . ARG A 1 99 ? 8.383 11.883 3.809 1 97.25 99 ARG A CA 1
ATOM 747 C C . ARG A 1 99 ? 7.465 12.992 3.318 1 97.25 99 ARG A C 1
ATOM 749 O O . ARG A 1 99 ? 7.281 13.172 2.111 1 97.25 99 ARG A O 1
ATOM 756 N N . VAL A 1 100 ? 6.84 13.633 4.25 1 97.94 100 VAL A N 1
ATOM 757 C CA . VAL A 1 100 ? 6.012 14.797 3.967 1 97.94 100 VAL A CA 1
ATOM 758 C C . VAL A 1 100 ? 6.727 16.062 4.441 1 97.94 100 VAL A C 1
ATOM 760 O O . VAL A 1 100 ? 6.867 16.281 5.648 1 97.94 100 VAL A O 1
ATOM 763 N N . LYS A 1 101 ? 7.074 16.906 3.469 1 97.88 101 LYS A N 1
ATOM 764 C CA . LYS A 1 101 ? 8.055 17.953 3.766 1 97.88 101 LYS A CA 1
ATOM 765 C C . LYS A 1 101 ? 7.469 19.344 3.516 1 97.88 101 LYS A C 1
ATOM 767 O O . LYS A 1 101 ? 6.637 19.516 2.623 1 97.88 101 LYS A O 1
ATOM 772 N N . VAL A 1 102 ? 7.934 20.297 4.367 1 98.25 102 VAL A N 1
ATOM 773 C CA . VAL A 1 102 ? 7.691 21.703 4.082 1 98.25 102 VAL A CA 1
ATOM 774 C C . VAL A 1 102 ? 8.617 22.172 2.959 1 98.25 102 VAL A C 1
ATOM 776 O O . VAL A 1 102 ? 9.836 22.094 3.078 1 98.25 102 VAL A O 1
ATOM 779 N N . PRO A 1 103 ? 8.039 22.688 1.876 1 96.88 103 PRO A N 1
ATOM 780 C CA . PRO A 1 103 ? 8.867 23.062 0.728 1 96.88 103 PRO A CA 1
ATOM 781 C C . PRO A 1 103 ? 9.953 24.078 1.085 1 96.88 103 PRO A C 1
ATOM 783 O O . PRO A 1 103 ? 9.734 24.938 1.934 1 96.88 103 PRO A O 1
ATOM 786 N N . ASN A 1 104 ? 11.086 23.875 0.394 1 95.88 104 ASN A N 1
ATOM 787 C CA . ASN A 1 104 ? 12.219 24.781 0.484 1 95.88 104 ASN A CA 1
ATOM 788 C C . ASN A 1 104 ? 12.734 24.891 1.915 1 95.88 104 ASN A C 1
ATOM 790 O O . ASN A 1 104 ? 13.227 25.953 2.32 1 95.88 104 ASN A O 1
ATOM 794 N N . THR A 1 105 ? 12.398 23.969 2.738 1 97.69 105 THR A N 1
ATOM 795 C CA . THR A 1 105 ? 12.945 23.859 4.086 1 97.69 105 THR A CA 1
ATOM 796 C C . THR A 1 105 ? 13.469 22.453 4.359 1 97.69 105 THR A C 1
ATOM 798 O O . THR A 1 105 ? 13.414 21.594 3.484 1 97.69 105 THR A O 1
ATOM 801 N N . ASN A 1 106 ? 14 22.203 5.512 1 96.94 106 ASN A N 1
ATOM 802 C CA . ASN A 1 106 ? 14.422 20.875 5.934 1 96.94 106 ASN A CA 1
ATOM 803 C C . ASN A 1 106 ? 13.469 20.281 6.965 1 96.94 106 ASN A C 1
ATOM 805 O O . ASN A 1 106 ? 13.859 19.422 7.758 1 96.94 106 ASN A O 1
ATOM 809 N N . LYS A 1 107 ? 12.258 20.766 6.918 1 98 107 LYS A N 1
ATOM 810 C CA . LYS A 1 107 ? 11.297 20.328 7.926 1 98 107 LYS A CA 1
ATOM 811 C C . LYS A 1 107 ? 10.391 19.219 7.375 1 98 107 LYS A C 1
ATOM 813 O O . LYS A 1 107 ? 9.875 19.344 6.262 1 98 107 LYS A O 1
ATOM 818 N N . ASP A 1 108 ? 10.203 18.172 8.211 1 98.25 108 ASP A N 1
ATOM 819 C CA . ASP A 1 108 ? 9.336 17.047 7.895 1 98.25 108 ASP A CA 1
ATOM 820 C C . ASP A 1 108 ? 8.117 17.016 8.82 1 98.25 108 ASP A C 1
ATOM 822 O O . ASP A 1 108 ? 8.203 17.453 9.977 1 98.25 108 ASP A O 1
ATOM 826 N N . LEU A 1 109 ? 6.996 16.578 8.281 1 98.56 109 LEU A N 1
ATOM 827 C CA . LEU A 1 109 ? 5.902 16.141 9.141 1 98.56 109 LEU A CA 1
ATOM 828 C C . LEU A 1 109 ? 6.367 15.047 10.102 1 98.56 109 LEU A C 1
ATOM 830 O O . LEU A 1 109 ? 7.062 14.117 9.695 1 98.56 109 LEU A O 1
ATOM 834 N N . ASP A 1 110 ? 5.949 15.195 11.336 1 98.56 110 ASP A N 1
ATOM 835 C CA . ASP A 1 110 ? 6.57 14.445 12.414 1 98.56 110 ASP A CA 1
ATOM 836 C C . ASP A 1 110 ? 5.547 14.055 13.477 1 98.56 110 ASP A C 1
ATOM 838 O O . ASP A 1 110 ? 4.695 14.859 13.852 1 98.56 110 ASP A O 1
ATOM 842 N N . LEU A 1 111 ? 5.598 12.758 13.867 1 98.81 111 LEU A N 1
ATOM 843 C CA . LEU A 1 111 ? 4.93 12.422 15.117 1 98.81 111 LEU A CA 1
ATOM 844 C C . LEU A 1 111 ? 5.777 12.844 16.312 1 98.81 111 LEU A C 1
ATOM 846 O O . LEU A 1 111 ? 6.793 12.219 16.609 1 98.81 111 LEU A O 1
ATOM 850 N N . SER A 1 112 ? 5.328 13.812 17.016 1 97.44 112 SER A N 1
ATOM 851 C CA . SER A 1 112 ? 6.141 14.492 18.016 1 97.44 112 SER A CA 1
ATOM 852 C C . SER A 1 112 ? 6.555 13.531 19.125 1 97.44 112 SER A C 1
ATOM 854 O O . SER A 1 112 ? 6.188 12.359 19.109 1 97.44 112 SER A O 1
ATOM 856 N N . ASP A 1 113 ? 7.426 14.062 20.031 1 97.31 113 ASP A N 1
ATOM 857 C CA . ASP A 1 113 ? 7.934 13.312 21.172 1 97.31 113 ASP A CA 1
ATOM 858 C C . ASP A 1 113 ? 8.539 11.984 20.734 1 97.31 113 ASP A C 1
ATOM 860 O O . ASP A 1 113 ? 8.203 10.93 21.266 1 97.31 113 ASP A O 1
ATOM 864 N N . ASN A 1 114 ? 9.297 12.031 19.703 1 96.56 114 ASN A N 1
ATOM 865 C CA . ASN A 1 114 ? 10.062 10.898 19.188 1 96.56 114 ASN A CA 1
ATOM 866 C C . ASN A 1 114 ? 9.148 9.734 18.812 1 96.56 114 ASN A C 1
ATOM 868 O O . ASN A 1 114 ? 9.438 8.586 19.141 1 96.56 114 ASN A O 1
ATOM 872 N N . GLY A 1 115 ? 8.047 10.016 18.203 1 97.94 115 GLY A N 1
ATOM 873 C CA . GLY A 1 115 ? 7.145 8.984 17.719 1 97.94 115 GLY A CA 1
ATOM 874 C C . GLY A 1 115 ? 6.344 8.312 18.812 1 97.94 115 GLY A C 1
ATOM 875 O O . GLY A 1 115 ? 6 7.137 18.703 1 97.94 115 GLY A O 1
ATOM 876 N N . ASN A 1 116 ? 6.109 9.094 19.891 1 98.12 116 ASN A N 1
ATOM 877 C CA . ASN A 1 116 ? 5.266 8.602 20.969 1 98.12 116 ASN A CA 1
ATOM 878 C C . ASN A 1 116 ? 3.867 8.25 20.484 1 98.12 116 ASN A C 1
ATOM 880 O O . ASN A 1 116 ? 3.162 9.102 19.938 1 98.12 116 ASN A O 1
ATOM 884 N N . PRO A 1 117 ? 3.494 6.914 20.703 1 97.94 117 PRO A N 1
ATOM 885 C CA . PRO A 1 117 ? 2.217 6.465 20.156 1 97.94 117 PRO A CA 1
ATOM 886 C C . PRO A 1 117 ? 1.027 6.832 21.047 1 97.94 117 PRO A C 1
ATOM 888 O O . PRO A 1 117 ? -0.109 6.457 20.734 1 97.94 117 PRO A O 1
ATOM 891 N N . THR A 1 118 ? 1.256 7.551 22.141 1 98.44 118 THR A N 1
ATOM 892 C CA . THR A 1 118 ? 0.143 7.945 23 1 98.44 118 THR A CA 1
ATOM 893 C C . THR A 1 118 ? -0.9 8.727 22.203 1 98.44 118 THR A C 1
ATOM 895 O O . THR A 1 118 ? -0.568 9.688 21.516 1 98.44 118 THR A O 1
ATOM 898 N N . PRO A 1 119 ? -2.15 8.266 22.281 1 98.06 119 PRO A N 1
ATOM 899 C CA . PRO A 1 119 ? -3.189 8.992 21.547 1 98.06 119 PRO A CA 1
ATOM 900 C C . PRO A 1 119 ? -3.209 10.484 21.875 1 98.06 119 PRO A C 1
ATOM 902 O O . PRO A 1 119 ? -3.148 10.859 23.047 1 98.06 119 PRO A O 1
ATOM 905 N N . GLY A 1 120 ? -3.291 11.25 20.844 1 98.31 120 GLY A N 1
ATOM 906 C CA . GLY A 1 120 ? -3.35 12.688 21.047 1 98.31 120 GLY A CA 1
ATOM 907 C C . GLY A 1 120 ? -1.997 13.367 20.906 1 98.31 120 GLY A C 1
ATOM 908 O O . GLY A 1 120 ? -1.912 14.594 20.891 1 98.31 120 GLY A O 1
ATOM 909 N N . ASN A 1 121 ? -0.951 12.523 20.859 1 98.62 121 ASN A N 1
ATOM 910 C CA . ASN A 1 121 ? 0.359 13.117 20.609 1 98.62 121 ASN A CA 1
ATOM 911 C C . ASN A 1 121 ? 0.362 13.984 19.359 1 98.62 121 ASN A C 1
ATOM 913 O O . ASN A 1 121 ? -0.135 13.57 18.312 1 98.62 121 ASN A O 1
ATOM 917 N N . PRO A 1 122 ? 0.851 15.18 19.453 1 98.12 122 PRO A N 1
ATOM 918 C CA . PRO A 1 122 ? 0.72 16.125 18.328 1 98.12 122 PRO A CA 1
ATOM 919 C C . PRO A 1 122 ? 1.503 15.688 17.094 1 98.12 122 PRO A C 1
ATOM 921 O O . PRO A 1 122 ? 2.557 15.055 17.219 1 98.12 122 PRO A O 1
ATOM 924 N N . ILE A 1 123 ? 0.982 15.969 15.945 1 98.75 123 ILE A N 1
ATOM 925 C CA . ILE A 1 123 ? 1.742 16 14.695 1 98.75 123 ILE A CA 1
ATOM 926 C C . ILE A 1 123 ? 2.342 17.391 14.5 1 98.75 123 ILE A C 1
ATOM 928 O O . ILE A 1 123 ? 1.643 18.406 14.617 1 98.75 123 ILE A O 1
ATOM 932 N N . GLU A 1 124 ? 3.613 17.438 14.258 1 98.5 124 GLU A N 1
ATOM 933 C CA . GLU A 1 124 ? 4.367 18.688 14.141 1 98.5 124 GLU A CA 1
ATOM 934 C C . GLU A 1 124 ? 5.344 18.625 12.969 1 98.5 124 GLU A C 1
ATOM 936 O O . GLU A 1 124 ? 5.426 17.609 12.266 1 98.5 124 GLU A O 1
ATOM 941 N N . ILE A 1 125 ? 5.949 19.797 12.711 1 98.5 125 ILE A N 1
ATOM 942 C CA . ILE A 1 125 ? 7.074 19.766 11.781 1 98.5 125 ILE A CA 1
ATOM 943 C C . ILE A 1 125 ? 8.383 19.859 12.555 1 98.5 125 ILE A C 1
ATOM 945 O O . ILE A 1 125 ? 8.461 20.562 13.57 1 98.5 125 ILE A O 1
ATOM 949 N N . TRP A 1 126 ? 9.359 19.078 12.172 1 98 126 TRP A N 1
ATOM 950 C CA . TRP A 1 126 ? 10.688 19.047 12.766 1 98 126 TRP A CA 1
ATOM 951 C C . TRP A 1 126 ? 11.766 18.891 11.688 1 98 126 TRP A C 1
ATOM 953 O O . TRP A 1 126 ? 11.469 18.469 10.57 1 98 126 TRP A O 1
ATOM 963 N N . GLY A 1 127 ? 12.969 19.281 12.117 1 97.75 127 GLY A N 1
ATOM 964 C CA . GLY A 1 127 ? 14.078 19.078 11.195 1 97.75 127 GLY A CA 1
ATOM 965 C C . GLY A 1 127 ? 14.211 17.641 10.734 1 97.75 127 GLY A C 1
ATOM 966 O O . GLY A 1 127 ? 14.023 16.703 11.516 1 97.75 127 GLY A O 1
ATOM 967 N N . SER A 1 128 ? 14.477 17.531 9.445 1 95.56 128 SER A N 1
ATOM 968 C CA . SER A 1 128 ? 14.586 16.219 8.812 1 95.56 128 SER A CA 1
ATOM 969 C C . SER A 1 128 ? 15.82 15.469 9.312 1 95.56 128 SER A C 1
ATOM 971 O O . SER A 1 128 ? 16.906 16.047 9.414 1 95.56 128 SER A O 1
ATOM 973 N N . TRP A 1 129 ? 15.641 14.297 9.695 1 91.69 129 TRP A N 1
ATOM 974 C CA . TRP A 1 129 ? 16.734 13.391 10.023 1 91.69 129 TRP A CA 1
ATOM 975 C C . TRP A 1 129 ? 16.328 11.938 9.781 1 91.69 129 TRP A C 1
ATOM 977 O O . TRP A 1 129 ? 15.219 11.672 9.312 1 91.69 129 TRP A O 1
ATOM 987 N N . LYS A 1 130 ? 17.297 10.891 9.812 1 87.75 130 LYS A N 1
ATOM 988 C CA . LYS A 1 130 ? 17 9.477 9.625 1 87.75 130 LYS A CA 1
ATOM 989 C C . LYS A 1 130 ? 16.172 8.93 10.789 1 87.75 130 LYS A C 1
ATOM 991 O O . LYS A 1 130 ? 16.703 8.258 11.672 1 87.75 130 LYS A O 1
ATOM 996 N N . ALA A 1 131 ? 14.883 9.352 10.938 1 92.25 131 ALA A N 1
ATOM 997 C CA . ALA A 1 131 ? 14.008 9.047 12.07 1 92.25 131 ALA A CA 1
ATOM 998 C C . ALA A 1 131 ? 12.734 8.352 11.602 1 92.25 131 ALA A C 1
ATOM 1000 O O . ALA A 1 131 ? 12.023 8.867 10.742 1 92.25 131 ALA A O 1
ATOM 1001 N N . ASP A 1 132 ? 12.383 7.23 12.242 1 97.5 132 ASP A N 1
ATOM 1002 C CA . ASP A 1 132 ? 11.211 6.445 11.883 1 97.5 132 ASP A CA 1
ATOM 1003 C C . ASP A 1 132 ? 9.922 7.23 12.156 1 97.5 132 ASP A C 1
ATOM 1005 O O . ASP A 1 132 ? 8.906 7.008 11.5 1 97.5 132 ASP A O 1
ATOM 1009 N N . ASN A 1 133 ? 10 8.211 13.164 1 98.5 133 ASN A N 1
ATOM 1010 C CA . ASN A 1 133 ? 8.797 8.953 13.508 1 98.5 133 ASN A CA 1
ATOM 1011 C C . ASN A 1 133 ? 8.484 10.031 12.477 1 98.5 133 ASN A C 1
ATOM 1013 O O . ASN A 1 133 ? 7.465 10.719 12.578 1 98.5 133 ASN A O 1
ATOM 1017 N N . GLN A 1 134 ? 9.289 10.227 11.43 1 98.5 134 GLN A N 1
ATOM 1018 C CA . GLN A 1 134 ? 9.039 11.164 10.344 1 98.5 134 GLN A CA 1
ATOM 1019 C C . GLN A 1 134 ? 8.695 10.43 9.047 1 98.5 134 GLN A C 1
ATOM 1021 O O . GLN A 1 134 ? 8.57 11.047 7.992 1 98.5 134 GLN A O 1
ATOM 1026 N N . ILE A 1 135 ? 8.633 9.086 9.117 1 98 135 ILE A N 1
ATOM 1027 C CA . ILE A 1 135 ? 8.273 8.266 7.969 1 98 135 ILE A CA 1
ATOM 1028 C C . ILE A 1 135 ? 6.801 7.863 8.062 1 98 135 ILE A C 1
ATOM 1030 O O . ILE A 1 135 ? 6.32 7.488 9.133 1 98 135 ILE A O 1
ATOM 1034 N N . TRP A 1 136 ? 6.125 8.039 6.895 1 97.69 136 TRP A N 1
ATOM 1035 C CA . TRP A 1 136 ? 4.691 7.77 6.82 1 97.69 136 TRP A CA 1
ATOM 1036 C C . TRP A 1 136 ? 4.383 6.777 5.707 1 97.69 136 TRP A C 1
ATOM 1038 O O . TRP A 1 136 ? 4.891 6.91 4.59 1 97.69 136 TRP A O 1
ATOM 1048 N N . TYR A 1 137 ? 3.611 5.77 6.039 1 95.5 137 TYR A N 1
ATOM 1049 C CA . TYR A 1 137 ? 3.047 4.875 5.035 1 95.5 137 TYR A CA 1
ATOM 1050 C C . TYR A 1 137 ? 1.671 5.355 4.59 1 95.5 137 TYR A C 1
ATOM 1052 O O . TYR A 1 137 ? 0.778 5.559 5.414 1 95.5 137 TYR A O 1
ATOM 1060 N N . PHE A 1 138 ? 1.521 5.598 3.289 1 95.38 138 PHE A N 1
ATOM 1061 C CA . PHE A 1 138 ? 0.238 5.977 2.711 1 95.38 138 PHE A CA 1
ATOM 1062 C C . PHE A 1 138 ? -0.571 4.746 2.328 1 95.38 138 PHE A C 1
ATOM 1064 O O . PHE A 1 138 ? -0.327 4.137 1.284 1 95.38 138 PHE A O 1
ATOM 1071 N N . GLU A 1 139 ? -1.541 4.422 3.166 1 93 139 GLU A N 1
ATOM 1072 C CA . GLU A 1 139 ? -2.418 3.291 2.887 1 93 139 GLU A CA 1
ATOM 1073 C C . GLU A 1 139 ? -3.756 3.756 2.318 1 93 139 GLU A C 1
ATOM 1075 O O . GLU A 1 139 ? -4.402 4.641 2.885 1 93 139 GLU A O 1
ATOM 1080 N N . GLN A 1 140 ? -4.109 3.213 1.237 1 91.94 140 GLN A N 1
ATOM 1081 C CA . GLN A 1 140 ? -5.355 3.646 0.611 1 91.94 140 GLN A CA 1
ATOM 1082 C C . GLN A 1 140 ? -6.531 3.498 1.571 1 91.94 140 GLN A C 1
ATOM 1084 O O . GLN A 1 140 ? -6.664 2.477 2.246 1 91.94 140 GLN A O 1
ATOM 1089 N N . ALA A 1 141 ? -7.281 4.578 1.627 1 92.31 141 ALA A N 1
ATOM 1090 C CA . ALA A 1 141 ? -8.453 4.57 2.504 1 92.31 141 ALA A CA 1
ATOM 1091 C C . ALA A 1 141 ? -9.594 3.768 1.889 1 92.31 141 ALA A C 1
ATOM 1093 O O . ALA A 1 141 ? -9.797 3.799 0.673 1 92.31 141 ALA A O 1
ATOM 1094 N N . CYS A 1 142 ? -10.336 2.93 2.711 1 83.38 142 CYS A N 1
ATOM 1095 C CA . CYS A 1 142 ? -11.469 2.127 2.26 1 83.38 142 CYS A CA 1
ATOM 1096 C C . CYS A 1 142 ? -12.773 2.908 2.379 1 83.38 142 CYS A C 1
ATOM 1098 O O . CYS A 1 142 ? -12.922 3.732 3.283 1 83.38 142 CYS A O 1
ATOM 1100 N N . MET B 1 1 ? -9.383 -1.146 -12.531 1 55.97 1 MET B N 1
ATOM 1101 C CA . MET B 1 1 ? -7.977 -1.294 -12.18 1 55.97 1 MET B CA 1
ATOM 1102 C C . MET B 1 1 ? -7.773 -1.117 -10.68 1 55.97 1 MET B C 1
ATOM 1104 O O . MET B 1 1 ? -8.414 -0.271 -10.055 1 55.97 1 MET B O 1
ATOM 1108 N N . PRO B 1 2 ? -7.051 -2.137 -10.047 1 66.69 2 PRO B N 1
ATOM 1109 C CA . PRO B 1 2 ? -6.879 -1.909 -8.617 1 66.69 2 PRO B CA 1
ATOM 1110 C C . PRO B 1 2 ? -6.109 -0.625 -8.305 1 66.69 2 PRO B C 1
ATOM 1112 O O . PRO B 1 2 ? -5.129 -0.311 -8.984 1 66.69 2 PRO B O 1
ATOM 1115 N N . ALA B 1 3 ? -6.676 0.196 -7.504 1 63.88 3 ALA B N 1
ATOM 1116 C CA . ALA B 1 3 ? -6.199 1.554 -7.25 1 63.88 3 ALA B CA 1
ATOM 1117 C C . ALA B 1 3 ? -4.75 1.546 -6.77 1 63.88 3 ALA B C 1
ATOM 1119 O O . ALA B 1 3 ? -4.016 2.514 -6.98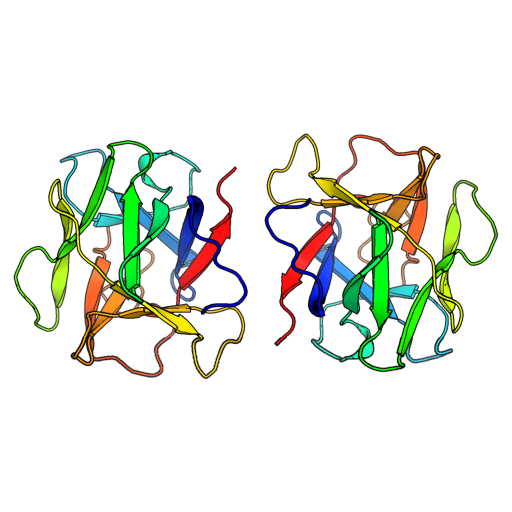 1 63.88 3 ALA B O 1
ATOM 1120 N N . ASN B 1 4 ? -4.273 0.421 -6.43 1 75.69 4 ASN B N 1
ATOM 1121 C CA . ASN B 1 4 ? -2.951 0.461 -5.809 1 75.69 4 ASN B CA 1
ATOM 1122 C C . ASN B 1 4 ? -1.938 -0.368 -6.594 1 75.69 4 ASN B C 1
ATOM 1124 O O . ASN B 1 4 ? -0.916 -0.785 -6.047 1 75.69 4 ASN B O 1
ATOM 1128 N N . VAL B 1 5 ? -2.293 -0.658 -7.875 1 87.25 5 VAL B N 1
ATOM 1129 C CA . VAL B 1 5 ? -1.365 -1.421 -8.703 1 87.25 5 VAL B CA 1
ATOM 1130 C C . VAL B 1 5 ? -1.036 -0.635 -9.969 1 87.25 5 VAL B C 1
ATOM 1132 O O . VAL B 1 5 ? -1.937 -0.133 -10.648 1 87.25 5 VAL B O 1
ATOM 1135 N N . GLN B 1 6 ? 0.184 -0.404 -10.234 1 88.19 6 GLN B N 1
ATOM 1136 C CA . GLN B 1 6 ? 0.652 0.295 -11.43 1 88.19 6 GLN B CA 1
ATOM 1137 C C . GLN B 1 6 ? 1.516 -0.616 -12.297 1 88.19 6 GLN B C 1
ATOM 1139 O O . GLN B 1 6 ? 2.414 -1.294 -11.789 1 88.19 6 GLN B O 1
ATOM 1144 N N . SER B 1 7 ? 1.173 -0.624 -13.633 1 93.44 7 SER B N 1
ATOM 1145 C CA . SER B 1 7 ? 1.938 -1.448 -14.562 1 93.44 7 SER B CA 1
ATOM 1146 C C . SER B 1 7 ? 3.42 -1.093 -14.531 1 93.44 7 SER B C 1
ATOM 1148 O O . SER B 1 7 ? 3.779 0.086 -14.492 1 93.44 7 SER B O 1
ATOM 1150 N N . GLY B 1 8 ? 4.219 -2.127 -14.477 1 94.5 8 GLY B N 1
ATOM 1151 C CA . GLY B 1 8 ? 5.66 -1.944 -14.5 1 94.5 8 GLY B CA 1
ATOM 1152 C C . GLY B 1 8 ? 6.281 -1.941 -13.117 1 94.5 8 GLY B C 1
ATOM 1153 O O . GLY B 1 8 ? 7.5 -2.072 -12.977 1 94.5 8 GLY B O 1
ATOM 1154 N N . ASN B 1 9 ? 5.473 -1.784 -12.086 1 93 9 ASN B N 1
ATOM 1155 C CA . ASN B 1 9 ? 5.988 -1.774 -10.727 1 93 9 ASN B CA 1
ATOM 1156 C C . ASN B 1 9 ? 6.152 -3.189 -10.18 1 93 9 ASN B C 1
ATOM 1158 O O . ASN B 1 9 ? 5.551 -4.133 -10.688 1 93 9 ASN B O 1
ATOM 1162 N N . ARG B 1 10 ? 7.07 -3.338 -9.227 1 96 10 ARG B N 1
ATOM 1163 C CA . ARG B 1 10 ? 7.336 -4.602 -8.539 1 96 10 ARG B CA 1
ATOM 1164 C C . ARG B 1 10 ? 6.629 -4.652 -7.191 1 96 10 ARG B C 1
ATOM 1166 O O . ARG B 1 10 ? 6.645 -3.674 -6.441 1 96 10 ARG B O 1
ATOM 1173 N N . TYR B 1 11 ? 6.004 -5.785 -6.953 1 96.38 11 TYR B N 1
ATOM 1174 C CA . TYR B 1 11 ? 5.234 -5.945 -5.727 1 96.38 11 TYR B CA 1
ATOM 1175 C C . TYR B 1 11 ? 5.566 -7.27 -5.043 1 96.38 11 TYR B C 1
ATOM 1177 O O . TYR B 1 11 ? 5.977 -8.227 -5.703 1 96.38 11 TYR B O 1
ATOM 1185 N N . VAL B 1 12 ? 5.441 -7.254 -3.723 1 97.31 12 VAL B N 1
ATOM 1186 C CA . VAL B 1 12 ? 5.277 -8.469 -2.926 1 97.31 12 VAL B CA 1
ATOM 1187 C C . VAL B 1 12 ? 3.795 -8.711 -2.658 1 97.31 12 VAL B C 1
ATOM 1189 O O . VAL B 1 12 ? 3.074 -7.805 -2.236 1 97.31 12 VAL B O 1
ATOM 1192 N N . LEU B 1 13 ? 3.303 -9.891 -3.006 1 98.25 13 LEU B N 1
ATOM 1193 C CA . LEU B 1 13 ? 1.911 -10.258 -2.773 1 98.25 13 LEU B CA 1
ATOM 1194 C C . LEU B 1 13 ? 1.75 -10.945 -1.424 1 98.25 13 LEU B C 1
ATOM 1196 O O . LEU B 1 13 ? 2.145 -12.109 -1.266 1 98.25 13 LEU B O 1
ATOM 1200 N N . VAL B 1 14 ? 1.163 -10.32 -0.488 1 98.12 14 VAL B N 1
ATOM 1201 C CA . VAL B 1 14 ? 1.034 -10.797 0.885 1 98.12 14 VAL B CA 1
ATOM 1202 C C . VAL B 1 14 ? -0.367 -11.359 1.106 1 98.12 14 VAL B C 1
ATOM 1204 O O . VAL B 1 14 ? -1.364 -10.672 0.885 1 98.12 14 VAL B O 1
ATOM 1207 N N . ASN B 1 15 ? -0.395 -12.602 1.52 1 98.75 15 ASN B N 1
ATOM 1208 C CA . ASN B 1 15 ? -1.696 -13.195 1.803 1 98.75 15 ASN B CA 1
ATOM 1209 C C . ASN B 1 15 ? -2.346 -12.57 3.031 1 98.75 15 ASN B C 1
ATOM 1211 O O . ASN B 1 15 ? -1.704 -12.422 4.074 1 98.75 15 ASN B O 1
ATOM 1215 N N . LYS B 1 16 ? -3.576 -12.203 2.898 1 97.81 16 LYS B N 1
ATOM 1216 C CA . LYS B 1 16 ? -4.289 -11.547 3.994 1 97.81 16 LYS B CA 1
ATOM 1217 C C . LYS B 1 16 ? -4.363 -12.461 5.219 1 97.81 16 LYS B C 1
ATOM 1219 O O . LYS B 1 16 ? -4.176 -12 6.348 1 97.81 16 LYS B O 1
ATOM 1224 N N . LYS B 1 17 ? -4.609 -13.727 5.02 1 98.06 17 LYS B N 1
ATOM 1225 C CA . LYS B 1 17 ? -4.84 -14.641 6.133 1 98.06 17 LYS B CA 1
ATOM 1226 C C . LYS B 1 17 ? -3.52 -15.141 6.715 1 98.06 17 LYS B C 1
ATOM 1228 O O . LYS B 1 17 ? -3.221 -14.906 7.887 1 98.06 17 LYS B O 1
ATOM 1233 N N . GLY B 1 18 ? -2.764 -15.805 5.922 1 98.31 18 GLY B N 1
ATOM 1234 C CA . GLY B 1 18 ? -1.562 -16.484 6.375 1 98.31 18 GLY B CA 1
ATOM 1235 C C . GLY B 1 18 ? -0.399 -15.547 6.621 1 98.31 18 GLY B C 1
ATOM 1236 O O . GLY B 1 18 ? 0.577 -15.914 7.277 1 98.31 18 GLY B O 1
ATOM 1237 N N . LYS B 1 19 ? -0.417 -14.359 6.059 1 97.88 19 LYS B N 1
ATOM 1238 C CA . LYS B 1 19 ? 0.609 -13.328 6.16 1 97.88 19 LYS B CA 1
ATOM 1239 C C . LYS B 1 19 ? 1.878 -13.734 5.414 1 97.88 19 LYS B C 1
ATOM 1241 O O . LYS B 1 19 ? 2.842 -12.969 5.352 1 97.88 19 LYS B O 1
ATOM 1246 N N . THR B 1 20 ? 1.9 -14.938 4.805 1 98.81 20 THR B N 1
ATOM 1247 C CA . THR B 1 20 ? 2.994 -15.328 3.924 1 98.81 20 THR B CA 1
ATOM 1248 C C . THR B 1 20 ? 2.842 -14.68 2.551 1 98.81 20 THR B C 1
ATOM 1250 O O . THR B 1 20 ? 1.814 -14.062 2.258 1 98.81 20 THR B O 1
ATOM 1253 N N . VAL B 1 21 ? 3.934 -14.758 1.75 1 98.88 21 VAL B N 1
ATOM 1254 C CA . VAL B 1 21 ? 3.936 -14.07 0.463 1 98.88 21 VAL B CA 1
ATOM 1255 C C . VAL B 1 21 ? 4.074 -15.094 -0.667 1 98.88 21 VAL B C 1
ATOM 1257 O O . VAL B 1 21 ? 4.512 -16.219 -0.442 1 98.88 21 VAL B O 1
ATOM 1260 N N . VAL B 1 22 ? 3.609 -14.727 -1.874 1 98.88 22 VAL B N 1
ATOM 1261 C CA . VAL B 1 22 ? 3.789 -15.555 -3.062 1 98.88 22 VAL B CA 1
ATOM 1262 C C . VAL B 1 22 ? 5.273 -15.648 -3.404 1 98.88 22 VAL B C 1
ATOM 1264 O O . VAL B 1 22 ? 5.898 -14.648 -3.766 1 98.88 22 VAL B O 1
ATOM 1267 N N . ASP B 1 23 ? 5.758 -16.844 -3.27 1 98.88 23 ASP B N 1
ATOM 1268 C CA . ASP B 1 23 ? 7.184 -17.125 -3.377 1 98.88 23 ASP B CA 1
ATOM 1269 C C . ASP B 1 23 ? 7.461 -18.125 -4.496 1 98.88 23 ASP B C 1
ATOM 1271 O O . ASP B 1 23 ? 6.852 -19.203 -4.539 1 98.88 23 ASP B O 1
ATOM 1275 N N . LEU B 1 24 ? 8.297 -17.75 -5.469 1 98.88 24 LEU B N 1
ATOM 1276 C CA . LEU B 1 24 ? 8.82 -18.734 -6.406 1 98.88 24 LEU B CA 1
ATOM 1277 C C . LEU B 1 24 ? 9.953 -19.547 -5.773 1 98.88 24 LEU B C 1
ATOM 1279 O O . LEU B 1 24 ? 11.008 -18.984 -5.449 1 98.88 24 LEU B O 1
ATOM 1283 N N . SER B 1 25 ? 9.734 -20.844 -5.66 1 98.06 25 SER B N 1
ATOM 1284 C CA . SER B 1 25 ? 10.664 -21.688 -4.926 1 98.06 25 SER B CA 1
ATOM 1285 C C . SER B 1 25 ? 12.062 -21.641 -5.535 1 98.06 25 SER B C 1
ATOM 1287 O O . SER B 1 25 ? 12.234 -21.891 -6.73 1 98.06 25 SER B O 1
ATOM 1289 N N . GLY B 1 26 ? 13.039 -21.375 -4.695 1 95.12 26 GLY B N 1
ATOM 1290 C CA . GLY B 1 26 ? 14.43 -21.438 -5.117 1 95.12 26 GLY B CA 1
ATOM 1291 C C . GLY B 1 26 ? 14.945 -22.859 -5.258 1 95.12 26 GLY B C 1
ATOM 1292 O O . GLY B 1 26 ? 16 -23.078 -5.855 1 95.12 26 GLY B O 1
ATOM 1293 N N . THR B 1 27 ? 14.195 -23.812 -4.684 1 94.88 27 THR B N 1
ATOM 1294 C CA . THR B 1 27 ? 14.633 -25.203 -4.711 1 94.88 27 THR B CA 1
ATOM 1295 C C . THR B 1 27 ? 14.5 -25.781 -6.113 1 94.88 27 THR B C 1
ATOM 1297 O O . THR B 1 27 ? 15.438 -26.391 -6.629 1 94.88 27 THR B O 1
ATOM 1300 N N . ASP B 1 28 ? 13.383 -25.594 -6.824 1 96.38 28 ASP B N 1
ATOM 1301 C CA . ASP B 1 28 ? 13.148 -26.203 -8.125 1 96.38 28 ASP B CA 1
ATOM 1302 C C . ASP B 1 28 ? 12.938 -25.141 -9.203 1 96.38 28 ASP B C 1
ATOM 1304 O O . ASP B 1 28 ? 12.82 -25.469 -10.391 1 96.38 28 ASP B O 1
ATOM 1308 N N . GLY B 1 29 ? 12.812 -23.828 -8.812 1 95.31 29 GLY B N 1
ATOM 1309 C CA . GLY B 1 29 ? 12.648 -22.734 -9.758 1 95.31 29 GLY B CA 1
ATOM 1310 C C . GLY B 1 29 ? 11.312 -22.781 -10.484 1 95.31 29 GLY B C 1
ATOM 1311 O O . GLY B 1 29 ? 11.156 -22.156 -11.539 1 95.31 29 GLY B O 1
ATOM 1312 N N . ARG B 1 30 ? 10.391 -23.484 -9.953 1 97.44 30 ARG B N 1
ATOM 1313 C CA . ARG B 1 30 ? 9.133 -23.672 -10.664 1 97.44 30 ARG B CA 1
ATOM 1314 C C . ARG B 1 30 ? 7.945 -23.578 -9.711 1 97.44 30 ARG B C 1
ATOM 1316 O O . ARG B 1 30 ? 6.965 -22.891 -10.008 1 97.44 30 ARG B O 1
ATOM 1323 N N . SER B 1 31 ? 8.07 -24.281 -8.547 1 98.06 31 SER B N 1
ATOM 1324 C CA . SER B 1 31 ? 6.949 -24.297 -7.605 1 98.06 31 SER B CA 1
ATOM 1325 C C . SER B 1 31 ? 6.711 -22.906 -7.012 1 98.06 31 SER B C 1
ATOM 1327 O O . SER B 1 31 ? 7.66 -22.188 -6.707 1 98.06 31 SER B O 1
ATOM 1329 N N . VAL B 1 32 ? 5.449 -22.531 -6.922 1 98.81 32 VAL B N 1
ATOM 1330 C CA . VAL B 1 32 ? 5.051 -21.297 -6.246 1 98.81 32 VAL B CA 1
ATOM 1331 C C . VAL B 1 32 ? 4.398 -21.625 -4.906 1 98.81 32 VAL B C 1
ATOM 1333 O O . VAL B 1 32 ? 3.457 -22.422 -4.848 1 98.81 32 VAL B O 1
ATOM 1336 N N . ILE B 1 33 ? 4.914 -21.062 -3.803 1 98.88 33 ILE B N 1
ATOM 1337 C CA . ILE B 1 33 ? 4.543 -21.438 -2.445 1 98.88 33 ILE B CA 1
ATOM 1338 C C . ILE B 1 33 ? 4.379 -20.188 -1.586 1 98.88 33 ILE B C 1
ATOM 1340 O O . ILE B 1 33 ? 4.801 -19.094 -1.981 1 98.88 33 ILE B O 1
ATOM 1344 N N . GLY B 1 34 ? 3.631 -20.406 -0.485 1 98.81 34 GLY B N 1
ATOM 1345 C CA . GLY B 1 34 ? 3.658 -19.391 0.563 1 98.81 34 GLY B CA 1
ATOM 1346 C C . GLY B 1 34 ? 4.895 -19.484 1.439 1 98.81 34 GLY B C 1
ATOM 1347 O O . GLY B 1 34 ? 5.289 -20.562 1.86 1 98.81 34 GLY B O 1
ATOM 1348 N N . TRP B 1 35 ? 5.547 -18.406 1.63 1 98.75 35 TRP B N 1
ATOM 1349 C CA . TRP B 1 35 ? 6.75 -18.359 2.457 1 98.75 35 TRP B CA 1
ATOM 1350 C C . TRP B 1 35 ? 6.836 -17.047 3.232 1 98.75 35 TRP B C 1
ATOM 1352 O O . TRP B 1 35 ? 6.25 -16.047 2.83 1 98.75 35 TRP B O 1
ATOM 1362 N N . GLU B 1 36 ? 7.488 -17.109 4.363 1 98.31 36 GLU B N 1
ATOM 1363 C CA . GLU B 1 36 ? 7.723 -15.867 5.09 1 98.31 36 GLU B CA 1
ATOM 1364 C C . GLU B 1 36 ? 8.422 -14.836 4.211 1 98.31 36 GLU B C 1
ATOM 1366 O O . GLU B 1 36 ? 9.305 -15.188 3.424 1 98.31 36 GLU B O 1
ATOM 1371 N N . ARG B 1 37 ? 7.996 -13.633 4.348 1 97.31 37 ARG B N 1
ATOM 1372 C CA . ARG B 1 37 ? 8.633 -12.562 3.592 1 97.31 37 ARG B CA 1
ATOM 1373 C C . ARG B 1 37 ? 10.109 -12.438 3.965 1 97.31 37 ARG B C 1
ATOM 1375 O O . ARG B 1 37 ? 10.453 -12.367 5.145 1 97.31 37 ARG B O 1
ATOM 1382 N N . HIS B 1 38 ? 10.992 -12.406 3.047 1 96.5 38 HIS B N 1
ATOM 1383 C CA . HIS B 1 38 ? 12.406 -12.148 3.289 1 96.5 38 HIS B CA 1
ATOM 1384 C C . HIS B 1 38 ? 12.961 -11.148 2.277 1 96.5 38 HIS B C 1
ATOM 1386 O O . HIS B 1 38 ? 14.172 -10.93 2.223 1 96.5 38 HIS B O 1
ATOM 1392 N N . ASN B 1 39 ? 12.172 -10.602 1.392 1 90.75 39 ASN B N 1
ATOM 1393 C CA . ASN B 1 39 ? 12.438 -9.516 0.454 1 90.75 39 ASN B CA 1
ATOM 1394 C C . ASN B 1 39 ? 13.383 -9.953 -0.661 1 90.75 39 ASN B C 1
ATOM 1396 O O . ASN B 1 39 ? 13.992 -9.117 -1.331 1 90.75 39 ASN B O 1
ATOM 1400 N N . GLY B 1 40 ? 13.555 -11.297 -0.804 1 96.94 40 GLY B N 1
ATOM 1401 C CA . GLY B 1 40 ? 14.281 -11.789 -1.964 1 96.94 40 GLY B CA 1
ATOM 1402 C C . GLY B 1 40 ? 13.562 -11.523 -3.273 1 96.94 40 GLY B C 1
ATOM 1403 O O . GLY B 1 40 ? 12.336 -11.398 -3.301 1 96.94 40 GLY B O 1
ATOM 1404 N N . GLU B 1 41 ? 14.32 -11.438 -4.359 1 98.12 41 GLU B N 1
ATOM 1405 C CA . GLU B 1 41 ? 13.742 -11.141 -5.668 1 98.12 41 GLU B CA 1
ATOM 1406 C C . GLU B 1 41 ? 12.773 -12.242 -6.105 1 98.12 41 GLU B C 1
ATOM 1408 O O . GLU B 1 41 ? 11.883 -12 -6.926 1 98.12 41 GLU B O 1
ATOM 1413 N N . ASN B 1 42 ? 12.992 -13.484 -5.578 1 98.69 42 ASN B N 1
ATOM 1414 C CA . ASN B 1 42 ? 12.086 -14.578 -5.926 1 98.69 42 ASN B CA 1
ATOM 1415 C C . ASN B 1 42 ? 10.703 -14.375 -5.312 1 98.69 42 ASN B C 1
ATOM 1417 O O . ASN B 1 42 ? 9.75 -15.078 -5.656 1 98.69 42 ASN B O 1
ATOM 1421 N N . GLN B 1 43 ? 10.531 -13.367 -4.434 1 98.69 43 GLN B N 1
ATOM 1422 C CA . GLN B 1 43 ? 9.25 -13.039 -3.816 1 98.69 43 GLN B CA 1
ATOM 1423 C C . GLN B 1 43 ? 8.656 -11.773 -4.418 1 98.69 43 GLN B C 1
ATOM 1425 O O . GLN B 1 43 ? 7.602 -11.305 -3.977 1 98.69 43 GLN B O 1
ATOM 1430 N N . GLN B 1 44 ? 9.383 -11.195 -5.387 1 98.56 44 GLN B N 1
ATOM 1431 C CA . GLN B 1 44 ? 8.953 -9.961 -6.035 1 98.56 44 GLN B CA 1
ATOM 1432 C C . GLN B 1 44 ? 8.43 -10.227 -7.441 1 98.56 44 GLN B C 1
ATOM 1434 O O . GLN B 1 44 ? 9 -11.031 -8.18 1 98.56 44 GLN B O 1
ATOM 1439 N N . TRP B 1 45 ? 7.324 -9.602 -7.73 1 98.56 45 TRP B N 1
ATOM 1440 C CA . TRP B 1 45 ? 6.629 -9.789 -9 1 98.56 45 TRP B CA 1
ATOM 1441 C C . TRP B 1 45 ? 6.387 -8.453 -9.695 1 98.56 45 TRP B C 1
ATOM 1443 O O . TRP B 1 45 ? 5.762 -7.555 -9.125 1 98.56 45 TRP B O 1
ATOM 1453 N N . GLU B 1 46 ? 6.977 -8.305 -10.859 1 98.19 46 GLU B N 1
ATOM 1454 C CA . GLU B 1 46 ? 6.613 -7.176 -11.711 1 98.19 46 GLU B CA 1
ATOM 1455 C C . GLU B 1 46 ? 5.223 -7.367 -12.312 1 98.19 46 GLU B C 1
ATOM 1457 O O . GLU B 1 46 ? 4.945 -8.398 -12.93 1 98.19 46 GLU B O 1
ATOM 1462 N N . VAL B 1 47 ? 4.418 -6.41 -12.078 1 97 47 VAL B N 1
ATOM 1463 C CA . VAL B 1 47 ? 3.047 -6.477 -12.578 1 97 47 VAL B CA 1
ATOM 1464 C C . VAL B 1 47 ? 2.924 -5.652 -13.852 1 97 47 VAL B C 1
ATOM 1466 O O . VAL B 1 47 ? 3.193 -4.449 -13.859 1 97 47 VAL B O 1
ATOM 1469 N N . ILE B 1 48 ? 2.527 -6.352 -14.984 1 97.62 48 ILE B N 1
ATOM 1470 C CA . ILE B 1 48 ? 2.51 -5.734 -16.312 1 97.62 48 ILE B CA 1
ATOM 1471 C C . ILE B 1 48 ? 1.109 -5.832 -16.906 1 97.62 48 ILE B C 1
ATOM 1473 O O . ILE B 1 48 ? 0.588 -6.934 -17.094 1 97.62 48 ILE B O 1
ATOM 1477 N N . GLU B 1 49 ? 0.559 -4.727 -17.172 1 96.56 49 GLU B N 1
ATOM 1478 C CA . GLU B 1 49 ? -0.748 -4.742 -17.828 1 96.56 49 GLU B CA 1
ATOM 1479 C C . GLU B 1 49 ? -0.635 -5.191 -19.281 1 96.56 49 GLU B C 1
ATOM 1481 O O . GLU B 1 49 ? 0.21 -4.691 -20.031 1 96.56 49 GLU B O 1
ATOM 1486 N N . VAL B 1 50 ? -1.402 -6.152 -19.609 1 96.62 50 VAL B N 1
ATOM 1487 C CA . VAL B 1 50 ? -1.42 -6.68 -20.984 1 96.62 50 VAL B CA 1
ATOM 1488 C C . VAL B 1 50 ? -2.859 -6.945 -21.406 1 96.62 50 VAL B C 1
ATOM 1490 O O . VAL B 1 50 ? -3.578 -7.711 -20.766 1 96.62 50 VAL B O 1
ATOM 1493 N N . ASN B 1 51 ? -3.365 -6.301 -22.547 1 92.81 51 ASN B N 1
ATOM 1494 C CA . ASN B 1 51 ? -4.66 -6.586 -23.156 1 92.81 51 ASN B CA 1
ATOM 1495 C C . ASN B 1 51 ? -5.777 -6.602 -22.109 1 92.81 51 ASN B C 1
ATOM 1497 O O . ASN B 1 51 ? -6.562 -7.551 -22.062 1 92.81 51 ASN B O 1
ATOM 1501 N N . GLY B 1 52 ? -5.84 -5.68 -21.219 1 91.44 52 GLY B N 1
ATOM 1502 C CA . GLY B 1 52 ? -6.922 -5.594 -20.25 1 91.44 52 GLY B CA 1
ATOM 1503 C C . GLY B 1 52 ? -6.715 -6.5 -19.047 1 91.44 52 GLY B C 1
ATOM 1504 O O . GLY B 1 52 ? -7.562 -6.559 -18.156 1 91.44 52 GLY B O 1
ATOM 1505 N N . GLY B 1 53 ? -5.621 -7.266 -19.031 1 96.81 53 GLY B N 1
ATOM 1506 C CA . GLY B 1 53 ? -5.215 -8.109 -17.922 1 96.81 53 GLY B CA 1
ATOM 1507 C C . GLY B 1 53 ? -3.801 -7.832 -17.438 1 96.81 53 GLY B C 1
ATOM 1508 O O . GLY B 1 53 ? -3.252 -6.758 -17.703 1 96.81 53 GLY B O 1
ATOM 1509 N N . TRP B 1 54 ? -3.273 -8.914 -16.641 1 98 54 TRP B N 1
ATOM 1510 C CA . TRP B 1 54 ? -1.996 -8.633 -16 1 98 54 TRP B CA 1
ATOM 1511 C C . TRP B 1 54 ? -1.077 -9.852 -16.062 1 98 54 TRP B C 1
ATOM 1513 O O . TRP B 1 54 ? -1.508 -10.977 -15.812 1 98 54 TRP B O 1
ATOM 1523 N N . ASN B 1 55 ? 0.145 -9.625 -16.484 1 98.75 55 ASN B N 1
ATOM 1524 C CA . ASN B 1 55 ? 1.21 -10.594 -16.25 1 98.75 55 ASN B CA 1
ATOM 1525 C C . ASN B 1 55 ? 1.937 -10.32 -14.93 1 98.75 55 ASN B C 1
ATOM 1527 O O . ASN B 1 55 ? 2.148 -9.164 -14.562 1 98.75 55 ASN B O 1
ATOM 1531 N N . LEU B 1 56 ? 2.26 -11.375 -14.25 1 98.81 56 LEU B N 1
ATOM 1532 C CA . LEU B 1 56 ? 3.113 -11.305 -13.07 1 98.81 56 LEU B CA 1
ATOM 1533 C C . LEU B 1 56 ? 4.449 -11.992 -13.32 1 98.81 56 LEU B C 1
ATOM 1535 O O . LEU B 1 56 ? 4.516 -13.227 -13.375 1 98.81 56 LEU B O 1
ATOM 1539 N N . LYS B 1 57 ? 5.434 -11.203 -13.5 1 98.88 57 LYS B N 1
ATOM 1540 C CA . LYS B 1 57 ? 6.762 -11.695 -13.852 1 98.88 57 LYS B CA 1
ATOM 1541 C C . LYS B 1 57 ? 7.699 -11.664 -12.648 1 98.88 57 LYS B C 1
ATOM 1543 O O . LYS B 1 57 ? 7.914 -10.602 -12.055 1 98.88 57 LYS B O 1
ATOM 1548 N N . ASN B 1 58 ? 8.156 -12.844 -12.312 1 98.88 58 ASN B N 1
ATOM 1549 C CA . ASN B 1 58 ? 9.078 -12.922 -11.188 1 98.88 58 ASN B CA 1
ATOM 1550 C C . ASN B 1 58 ? 10.344 -12.117 -11.445 1 98.88 58 ASN B C 1
ATOM 1552 O O . ASN B 1 58 ? 11 -12.297 -12.477 1 98.88 58 ASN B O 1
ATOM 1556 N N . VAL B 1 59 ? 10.703 -11.281 -10.508 1 98.56 59 VAL B N 1
ATOM 1557 C CA . VAL B 1 59 ? 11.812 -10.352 -10.68 1 98.56 59 VAL B CA 1
ATOM 1558 C C . VAL B 1 59 ? 13.133 -11.125 -10.719 1 98.56 59 VAL B C 1
ATOM 1560 O O . VAL B 1 59 ? 14.031 -10.773 -11.484 1 98.56 59 VAL B O 1
ATOM 1563 N N . GLY B 1 60 ? 13.266 -12.156 -9.914 1 98.12 60 GLY B N 1
ATOM 1564 C CA . GLY B 1 60 ? 14.516 -12.891 -9.805 1 98.12 60 GLY B CA 1
ATOM 1565 C C . GLY B 1 60 ? 14.82 -13.742 -11.023 1 98.12 60 GLY B C 1
ATOM 1566 O O . GLY B 1 60 ? 15.977 -13.828 -11.453 1 98.12 60 GLY B O 1
ATOM 1567 N N . THR B 1 61 ? 13.82 -14.328 -11.641 1 98.5 61 THR B N 1
ATOM 1568 C CA . THR B 1 61 ? 14.07 -15.344 -12.656 1 98.5 61 THR B CA 1
ATOM 1569 C C . THR B 1 61 ? 13.57 -14.875 -14.016 1 98.5 61 THR B C 1
ATOM 1571 O O . THR B 1 61 ? 13.977 -15.414 -15.055 1 98.5 61 THR B O 1
ATOM 1574 N N . GLY B 1 62 ? 12.617 -13.906 -14.055 1 98.5 62 GLY B N 1
ATOM 1575 C CA . GLY B 1 62 ? 11.961 -13.516 -15.289 1 98.5 62 GLY B CA 1
ATOM 1576 C C . GLY B 1 62 ? 10.828 -14.445 -15.688 1 98.5 62 GLY B C 1
ATOM 1577 O O . GLY B 1 62 ? 10.164 -14.219 -16.703 1 98.5 62 GLY B O 1
ATOM 1578 N N . LYS B 1 63 ? 10.586 -15.5 -14.875 1 98.81 63 LYS B N 1
ATOM 1579 C CA . LYS B 1 63 ? 9.469 -16.391 -15.156 1 98.81 63 LYS B CA 1
ATOM 1580 C C . LYS B 1 63 ? 8.141 -15.758 -14.773 1 98.81 63 LYS B C 1
ATOM 1582 O O . LYS B 1 63 ? 8.094 -14.875 -13.914 1 98.81 63 LYS B O 1
ATOM 1587 N N . TYR B 1 64 ? 7.113 -16.25 -15.383 1 98.88 64 TYR B N 1
ATOM 1588 C CA . TYR B 1 64 ? 5.781 -15.711 -15.125 1 98.88 64 TYR B CA 1
ATOM 1589 C C . TYR B 1 64 ? 5.012 -16.609 -14.156 1 98.88 64 TYR B C 1
ATOM 1591 O O . TYR B 1 64 ? 5.145 -17.828 -14.195 1 98.88 64 TYR B O 1
ATOM 1599 N N . LEU B 1 65 ? 4.27 -15.977 -13.273 1 98.88 65 LEU B N 1
ATOM 1600 C CA . LEU B 1 65 ? 3.258 -16.719 -12.531 1 98.88 65 LEU B CA 1
ATOM 1601 C C . LEU B 1 65 ? 2.191 -17.266 -13.469 1 98.88 65 LEU B C 1
ATOM 1603 O O . LEU B 1 65 ? 1.447 -16.516 -14.086 1 98.88 65 LEU B O 1
ATOM 1607 N N . SER B 1 66 ? 2.193 -18.547 -13.562 1 98.75 66 SER B N 1
ATOM 1608 C CA . SER B 1 66 ? 1.337 -19.188 -14.555 1 98.75 66 SER B CA 1
ATOM 1609 C C . SER B 1 66 ? 0.622 -20.391 -13.977 1 98.75 66 SER B C 1
ATOM 1611 O O . SER B 1 66 ? 0.922 -20.828 -12.859 1 98.75 66 SER B O 1
ATOM 1613 N N . LEU B 1 67 ? -0.267 -20.906 -14.742 1 98.12 67 LEU B N 1
ATOM 1614 C CA . LEU B 1 67 ? -0.954 -22.125 -14.352 1 98.12 67 LEU B CA 1
ATOM 1615 C C . LEU B 1 67 ? -0.091 -23.344 -14.633 1 98.12 67 LEU B C 1
ATOM 1617 O O . LEU B 1 67 ? 0.592 -23.406 -15.664 1 98.12 67 LEU B O 1
ATOM 1621 N N . GLY B 1 68 ? -0.094 -24.344 -13.672 1 95.69 68 GLY B N 1
ATOM 1622 C CA . GLY B 1 68 ? 0.641 -25.594 -13.82 1 95.69 68 GLY B CA 1
ATOM 1623 C C . GLY B 1 68 ? -0.216 -26.734 -14.344 1 95.69 68 GLY B C 1
ATOM 1624 O O . GLY B 1 68 ? -0.015 -27.203 -15.461 1 95.69 68 GLY B O 1
ATOM 1625 N N . CYS B 1 69 ? -1.144 -27.375 -13.375 1 85.44 69 CYS B N 1
ATOM 1626 C CA . CYS B 1 69 ? -1.886 -28.609 -13.633 1 85.44 69 CYS B CA 1
ATOM 1627 C C . CYS B 1 69 ? -3.326 -28.297 -14.023 1 85.44 69 CYS B C 1
ATOM 1629 O O . CYS B 1 69 ? -4.25 -29 -13.609 1 85.44 69 CYS B O 1
ATOM 1631 N N . GLY B 1 70 ? -3.74 -27.406 -15 1 85.56 70 GLY B N 1
ATOM 1632 C CA . GLY B 1 70 ? -5.051 -27.109 -15.555 1 85.56 70 GLY B CA 1
ATOM 1633 C C . GLY B 1 70 ? -5.891 -26.219 -14.656 1 85.56 70 GLY B C 1
ATOM 1634 O O . GLY B 1 70 ? -5.465 -25.859 -13.555 1 85.56 70 GLY B O 1
ATOM 1635 N N . ILE B 1 71 ? -7.09 -25.938 -15.062 1 95.12 71 ILE B N 1
ATOM 1636 C CA . ILE B 1 71 ? -7.973 -24.984 -14.398 1 95.12 71 ILE B CA 1
ATOM 1637 C C . ILE B 1 71 ? -9.023 -25.734 -13.586 1 95.12 71 ILE B C 1
ATOM 1639 O O . ILE B 1 71 ? -10.18 -25.844 -14 1 95.12 71 ILE B O 1
ATOM 1643 N N . LYS B 1 72 ? -8.625 -26.359 -12.438 1 95.94 72 LYS B N 1
ATOM 1644 C CA . LYS B 1 72 ? -9.453 -27.078 -11.477 1 95.94 72 LYS B CA 1
ATOM 1645 C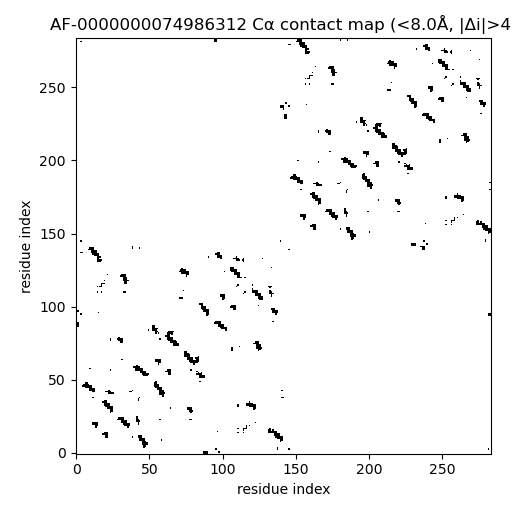 C . LYS B 1 72 ? -9.086 -26.703 -10.047 1 95.94 72 LYS B C 1
ATOM 1647 O O . LYS B 1 72 ? -8.031 -26.109 -9.805 1 95.94 72 LYS B O 1
ATOM 1652 N N . ASN B 1 73 ? -10.031 -26.953 -9.102 1 96.81 73 ASN B N 1
ATOM 1653 C CA . ASN B 1 73 ? -9.695 -26.734 -7.699 1 96.81 73 ASN B CA 1
ATOM 1654 C C . ASN B 1 73 ? -8.422 -27.484 -7.309 1 96.81 73 ASN B C 1
ATOM 1656 O O . ASN B 1 73 ? -8.281 -28.672 -7.598 1 96.81 73 ASN B O 1
ATOM 1660 N N . GLY B 1 74 ? -7.602 -26.75 -6.707 1 97.12 74 GLY B N 1
ATOM 1661 C CA . GLY B 1 74 ? -6.332 -27.344 -6.324 1 97.12 74 GLY B CA 1
ATOM 1662 C C . GLY B 1 74 ? -5.305 -27.344 -7.441 1 97.12 74 GLY B C 1
ATOM 1663 O O . GLY B 1 74 ? -4.227 -27.922 -7.305 1 97.12 74 GLY B O 1
ATOM 1664 N N . GLY B 1 75 ? -5.66 -26.766 -8.555 1 97.5 75 GLY B N 1
ATOM 1665 C CA . GLY B 1 75 ? -4.695 -26.625 -9.633 1 97.5 75 GLY B CA 1
ATOM 1666 C C . GLY B 1 75 ? -3.457 -25.844 -9.234 1 97.5 75 GLY B C 1
ATOM 1667 O O . GLY B 1 75 ? -3.551 -24.828 -8.555 1 97.5 75 GLY B O 1
ATOM 1668 N N . SER B 1 76 ? -2.307 -26.328 -9.672 1 97.56 76 SER B N 1
ATOM 1669 C CA . SER B 1 76 ? -1.046 -25.719 -9.266 1 97.56 76 SER B CA 1
ATOM 1670 C C . SER B 1 76 ? -0.794 -24.422 -10.023 1 97.56 76 SER B C 1
ATOM 1672 O O . SER B 1 76 ? -1.29 -24.25 -11.141 1 97.56 76 SER B O 1
ATOM 1674 N N . VAL B 1 77 ? -0.167 -23.484 -9.43 1 98.69 77 VAL B N 1
ATOM 1675 C CA . VAL B 1 77 ? 0.451 -22.297 -10.008 1 98.69 77 VAL B CA 1
ATOM 1676 C C . VAL B 1 77 ? 1.97 -22.453 -10.016 1 98.69 77 VAL B C 1
ATOM 1678 O O . VAL B 1 77 ? 2.553 -22.953 -9.055 1 98.69 77 VAL B O 1
ATOM 1681 N N . VAL B 1 78 ? 2.594 -22.078 -11.164 1 98.75 78 VAL B N 1
ATOM 1682 C CA . VAL B 1 78 ? 4.02 -22.344 -11.312 1 98.75 78 VAL B CA 1
ATOM 1683 C C . VAL B 1 78 ? 4.707 -21.125 -11.93 1 98.75 78 VAL B C 1
ATOM 1685 O O . VAL B 1 78 ? 4.043 -20.25 -12.5 1 98.75 78 VAL B O 1
ATOM 1688 N N . GLY B 1 79 ? 6.016 -21.062 -11.727 1 98.75 79 GLY B N 1
ATOM 1689 C CA . GLY B 1 79 ? 6.836 -20.203 -12.57 1 98.75 79 GLY B CA 1
ATOM 1690 C C . GLY B 1 79 ? 7.051 -20.781 -13.961 1 98.75 79 GLY B C 1
ATOM 1691 O O . GLY B 1 79 ? 7.449 -21.938 -14.109 1 98.75 79 GLY B O 1
ATOM 1692 N N . SER B 1 80 ? 6.695 -20.016 -15.016 1 98.56 80 SER B N 1
ATOM 1693 C CA . SER B 1 80 ? 6.758 -20.484 -16.391 1 98.56 80 SER B CA 1
ATOM 1694 C C . SER B 1 80 ? 7.414 -19.453 -17.297 1 98.56 80 SER B C 1
ATOM 1696 O O . SER B 1 80 ? 7.305 -18.25 -17.062 1 98.56 80 SER B O 1
ATOM 1698 N N . ASP B 1 81 ? 8.07 -19.938 -18.359 1 98.19 81 ASP B N 1
ATOM 1699 C CA . ASP B 1 81 ? 8.602 -19.031 -19.391 1 98.19 81 ASP B CA 1
ATOM 1700 C C . ASP B 1 81 ? 7.477 -18.453 -20.234 1 98.19 81 ASP B C 1
ATOM 1702 O O . ASP B 1 81 ? 7.668 -17.453 -20.938 1 98.19 81 ASP B O 1
ATOM 1706 N N . GLU B 1 82 ? 6.414 -19.062 -20.25 1 97.38 82 GLU B N 1
ATOM 1707 C CA . GLU B 1 82 ? 5.25 -18.594 -21 1 97.38 82 GLU B CA 1
ATOM 1708 C C . GLU B 1 82 ? 4.355 -17.719 -20.125 1 97.38 82 GLU B C 1
ATOM 1710 O O . GLU B 1 82 ? 3.975 -18.125 -19.016 1 97.38 82 GLU B O 1
ATOM 1715 N N . PRO B 1 83 ? 4.074 -16.562 -20.594 1 98.06 83 PRO B N 1
ATOM 1716 C CA . PRO B 1 83 ? 3.23 -15.688 -19.781 1 98.06 83 PRO B CA 1
ATOM 1717 C C . PRO B 1 83 ? 1.805 -16.203 -19.625 1 98.06 83 PRO B C 1
ATOM 1719 O O . PRO B 1 83 ? 1.341 -17 -20.453 1 98.06 83 PRO B O 1
ATOM 1722 N N . PHE B 1 84 ? 1.229 -15.906 -18.578 1 98.19 84 PHE B N 1
ATOM 1723 C CA . PHE B 1 84 ? -0.2 -16.078 -18.344 1 98.19 84 PHE B CA 1
ATOM 1724 C C . PHE B 1 84 ? -0.842 -14.766 -17.938 1 98.19 84 PHE B C 1
ATOM 1726 O O . PHE B 1 84 ? -0.269 -14.008 -17.141 1 98.19 84 PHE B O 1
ATOM 1733 N N . THR B 1 85 ? -2.039 -14.461 -18.547 1 98.31 85 THR B N 1
ATOM 1734 C CA . THR B 1 85 ? -2.711 -13.203 -18.25 1 98.31 85 THR B CA 1
ATOM 1735 C C . THR B 1 85 ? -3.777 -13.398 -17.172 1 98.31 85 THR B C 1
ATOM 1737 O O . THR B 1 85 ? -4.797 -14.047 -17.422 1 98.31 85 THR B O 1
ATOM 1740 N N . TRP B 1 86 ? -3.506 -12.867 -15.984 1 98.19 86 TRP B N 1
ATOM 1741 C CA . TRP B 1 86 ? -4.422 -12.898 -14.852 1 98.19 86 TRP B CA 1
ATOM 1742 C C . TRP B 1 86 ? -5.383 -11.719 -14.891 1 98.19 86 TRP B C 1
ATOM 1744 O O . TRP B 1 86 ? -5.109 -10.711 -15.547 1 98.19 86 TRP B O 1
ATOM 1754 N N . GLN B 1 87 ? -6.477 -11.859 -14.227 1 97.25 87 GLN B N 1
ATOM 1755 C CA . GLN B 1 87 ? -7.309 -10.719 -13.867 1 97.25 87 GLN B CA 1
ATOM 1756 C C . GLN B 1 87 ? -7.098 -10.312 -12.414 1 97.25 87 GLN B C 1
ATOM 1758 O O . GLN B 1 87 ? -7.133 -11.164 -11.516 1 97.25 87 GLN B O 1
ATOM 1763 N N . ILE B 1 88 ? -6.781 -9.109 -12.188 1 96.94 88 ILE B N 1
ATOM 1764 C CA . ILE B 1 88 ? -6.637 -8.578 -10.836 1 96.94 88 ILE B CA 1
ATOM 1765 C C . ILE B 1 88 ? -7.777 -7.613 -10.531 1 96.94 88 ILE B C 1
ATOM 1767 O O . ILE B 1 88 ? -7.992 -6.645 -11.266 1 96.94 88 ILE B O 1
ATOM 1771 N N . THR B 1 89 ? -8.516 -7.941 -9.453 1 94.44 89 THR B N 1
ATOM 1772 C CA . THR B 1 89 ? -9.664 -7.117 -9.102 1 94.44 89 THR B CA 1
ATOM 1773 C C . THR B 1 89 ? -9.641 -6.773 -7.613 1 94.44 89 THR B C 1
ATOM 1775 O O . THR B 1 89 ? -9.031 -7.488 -6.812 1 94.44 89 THR B O 1
ATOM 1778 N N . GLN B 1 90 ? -10.336 -5.68 -7.293 1 93.44 90 GLN B N 1
ATOM 1779 C CA . GLN B 1 90 ? -10.516 -5.316 -5.891 1 93.44 90 GLN B CA 1
ATOM 1780 C C . GLN B 1 90 ? -11.43 -6.309 -5.18 1 93.44 90 GLN B C 1
ATOM 1782 O O . GLN B 1 90 ? -12.461 -6.707 -5.723 1 93.44 90 GLN B O 1
ATOM 1787 N N . ASP B 1 91 ? -10.984 -6.703 -3.93 1 95.38 91 ASP B N 1
ATOM 1788 C CA . ASP B 1 91 ? -11.891 -7.504 -3.111 1 95.38 91 ASP B CA 1
ATOM 1789 C C . ASP B 1 91 ? -13.109 -6.691 -2.684 1 95.38 91 ASP B C 1
ATOM 1791 O O . ASP B 1 91 ? -12.992 -5.504 -2.379 1 95.38 91 ASP B O 1
ATOM 1795 N N . SER B 1 92 ? -14.227 -7.312 -2.643 1 91.62 92 SER B N 1
ATOM 1796 C CA . SER B 1 92 ? -15.477 -6.602 -2.383 1 91.62 92 SER B CA 1
ATOM 1797 C C . SER B 1 92 ? -15.57 -6.172 -0.923 1 91.62 92 SER B C 1
ATOM 1799 O O . SER B 1 92 ? -16.281 -5.219 -0.599 1 91.62 92 SER B O 1
ATOM 1801 N N . GLU B 1 93 ? -14.836 -6.871 -0.063 1 91 93 GLU B N 1
ATOM 1802 C CA . GLU B 1 93 ? -15.008 -6.605 1.362 1 91 93 GLU B CA 1
ATOM 1803 C C . GLU B 1 93 ? -13.773 -5.922 1.948 1 91 93 GLU B C 1
ATOM 1805 O O . GLU B 1 93 ? -13.812 -5.43 3.078 1 91 93 GLU B O 1
ATOM 1810 N N . ASP B 1 94 ? -12.719 -6.004 1.302 1 92.19 94 ASP B N 1
ATOM 1811 C CA . ASP B 1 94 ? -11.461 -5.402 1.741 1 92.19 94 ASP B CA 1
ATOM 1812 C C . ASP B 1 94 ? -10.922 -4.438 0.689 1 92.19 94 ASP B C 1
ATOM 1814 O O . ASP B 1 94 ? -10.367 -4.863 -0.326 1 92.19 94 ASP B O 1
ATOM 1818 N N . CYS B 1 95 ? -10.984 -3.1 0.924 1 89.12 95 CYS B N 1
ATOM 1819 C CA . CYS B 1 95 ? -10.695 -2.082 -0.083 1 89.12 95 CYS B CA 1
ATOM 1820 C C . CYS B 1 95 ? -9.219 -2.059 -0.43 1 89.12 95 CYS B C 1
ATOM 1822 O O . CYS B 1 95 ? -8.82 -1.47 -1.438 1 89.12 95 CYS B O 1
ATOM 1824 N N . ASN B 1 96 ? -8.398 -2.68 0.394 1 90.94 96 ASN B N 1
ATOM 1825 C CA . ASN B 1 96 ? -6.973 -2.756 0.079 1 90.94 96 ASN B CA 1
ATOM 1826 C C . ASN B 1 96 ? -6.586 -4.137 -0.438 1 90.94 96 ASN B C 1
ATOM 1828 O O . ASN B 1 96 ? -5.449 -4.352 -0.864 1 90.94 96 ASN B O 1
ATOM 1832 N N . GLY B 1 97 ? -7.492 -5.059 -0.31 1 95.5 97 GLY B N 1
ATOM 1833 C CA . GLY B 1 97 ? -7.266 -6.422 -0.758 1 95.5 97 GLY B CA 1
ATOM 1834 C C . GLY B 1 97 ? -7.578 -6.625 -2.229 1 95.5 97 GLY B C 1
ATOM 1835 O O . GLY B 1 97 ? -8.531 -6.051 -2.754 1 95.5 97 GLY B O 1
ATOM 1836 N N . LEU B 1 98 ? -6.727 -7.414 -2.857 1 96.69 98 LEU B N 1
ATOM 1837 C CA . LEU B 1 98 ? -6.934 -7.734 -4.266 1 96.69 98 LEU B CA 1
ATOM 1838 C C . LEU B 1 98 ? -7.176 -9.227 -4.453 1 96.69 98 LEU B C 1
ATOM 1840 O O . LEU B 1 98 ? -6.727 -10.039 -3.639 1 96.69 98 LEU B O 1
ATOM 1844 N N . ARG B 1 99 ? -7.938 -9.547 -5.492 1 97.31 99 ARG B N 1
ATOM 1845 C CA . ARG B 1 99 ? -8.109 -10.914 -5.98 1 97.31 99 ARG B CA 1
ATOM 1846 C C . ARG B 1 99 ? -7.371 -11.117 -7.301 1 97.31 99 ARG B C 1
ATOM 1848 O O . ARG B 1 99 ? -7.402 -10.25 -8.18 1 97.31 99 ARG B O 1
ATOM 1855 N N . VAL B 1 100 ? -6.652 -12.195 -7.348 1 98 100 VAL B N 1
ATOM 1856 C CA . VAL B 1 100 ? -5.977 -12.609 -8.578 1 98 100 VAL B CA 1
ATOM 1857 C C . VAL B 1 100 ? -6.699 -13.805 -9.188 1 98 100 VAL B C 1
ATOM 1859 O O . VAL B 1 100 ? -6.676 -14.906 -8.633 1 98 100 VAL B O 1
ATOM 1862 N N . LYS B 1 101 ? -7.258 -13.57 -10.383 1 97.94 101 LYS B N 1
ATOM 1863 C CA . LYS B 1 101 ? -8.25 -14.508 -10.891 1 97.94 101 LYS B CA 1
ATOM 1864 C C . LYS B 1 101 ? -7.824 -15.102 -12.227 1 97.94 101 LYS B C 1
ATOM 1866 O O . LYS B 1 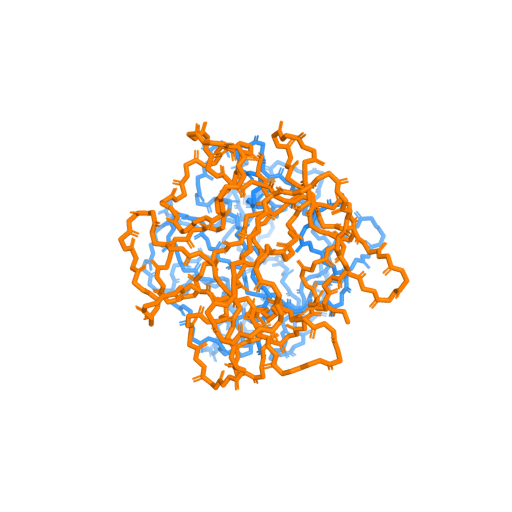101 ? -7.16 -14.43 -13.023 1 97.94 101 LYS B O 1
ATOM 1871 N N . VAL B 1 102 ? -8.227 -16.391 -12.43 1 98.25 102 VAL B N 1
ATOM 1872 C CA . VAL B 1 102 ? -8.141 -16.984 -13.75 1 98.25 102 VAL B CA 1
ATOM 1873 C C . VAL B 1 102 ? -9.266 -16.453 -14.641 1 98.25 102 VAL B C 1
ATOM 1875 O O . VAL B 1 102 ? -10.445 -16.594 -14.312 1 98.25 102 VAL B O 1
ATOM 1878 N N . PRO B 1 103 ? -8.906 -15.852 -15.773 1 96.88 103 PRO B N 1
ATOM 1879 C CA . PRO B 1 103 ? -9.938 -15.227 -16.609 1 96.88 103 PRO B CA 1
ATOM 1880 C C . PRO B 1 103 ? -11.023 -16.219 -17.031 1 96.88 103 PRO B C 1
ATOM 1882 O O . PRO B 1 103 ? -10.742 -17.391 -17.266 1 96.88 103 PRO B O 1
ATOM 1885 N N . ASN B 1 104 ? -12.234 -15.633 -17.109 1 95.94 104 ASN B N 1
ATOM 1886 C CA . ASN B 1 104 ? -13.398 -16.359 -17.609 1 95.94 104 ASN B CA 1
ATOM 1887 C C . ASN B 1 104 ? -13.688 -17.594 -16.781 1 95.94 104 ASN B C 1
ATOM 1889 O O . ASN B 1 104 ? -14.195 -18.594 -17.297 1 95.94 104 ASN B O 1
ATOM 1893 N N . THR B 1 105 ? -13.164 -17.656 -15.609 1 97.69 105 THR B N 1
ATOM 1894 C CA . THR B 1 105 ? -13.484 -18.719 -14.648 1 97.69 105 THR B CA 1
ATOM 1895 C C . THR B 1 105 ? -13.844 -18.125 -13.289 1 97.69 105 THR B C 1
ATOM 1897 O O . THR B 1 105 ? -13.875 -16.906 -13.125 1 97.69 105 THR B O 1
ATOM 1900 N N . ASN B 1 106 ? -14.156 -18.922 -12.328 1 96.94 106 ASN B N 1
ATOM 1901 C CA . ASN B 1 106 ? -14.414 -18.484 -10.961 1 96.94 106 ASN B CA 1
ATOM 1902 C C . ASN B 1 106 ? -13.266 -18.875 -10.031 1 96.94 106 ASN B C 1
ATOM 1904 O O . ASN B 1 106 ? -13.461 -19.031 -8.82 1 96.94 106 ASN B O 1
ATOM 1908 N N . LYS B 1 107 ? -12.133 -19.047 -10.625 1 97.94 107 LYS B N 1
ATOM 1909 C CA . LYS B 1 107 ? -10.992 -19.5 -9.828 1 97.94 107 LYS B CA 1
ATOM 1910 C C . LYS B 1 107 ? -10.102 -18.328 -9.422 1 97.94 107 LYS B C 1
ATOM 1912 O O . LYS B 1 107 ? -9.773 -17.484 -10.25 1 97.94 107 LYS B O 1
ATOM 1917 N N . ASP B 1 108 ? -9.688 -18.344 -8.133 1 98.25 108 ASP B N 1
ATOM 1918 C CA . ASP B 1 108 ? -8.797 -17.344 -7.555 1 98.25 108 ASP B CA 1
ATOM 1919 C C . ASP B 1 108 ? -7.453 -17.969 -7.168 1 98.25 108 ASP B C 1
ATOM 1921 O O . ASP B 1 108 ? -7.387 -19.141 -6.828 1 98.25 108 ASP B O 1
ATOM 1925 N N . LEU B 1 109 ? -6.398 -17.188 -7.309 1 98.56 109 LEU B N 1
ATOM 1926 C CA . LEU B 1 109 ? -5.152 -17.5 -6.625 1 98.56 109 LEU B CA 1
ATOM 1927 C C . LEU B 1 109 ? -5.379 -17.656 -5.125 1 98.56 109 LEU B C 1
ATOM 1929 O O . LEU B 1 109 ? -6.059 -16.828 -4.508 1 98.56 109 LEU B O 1
ATOM 1933 N N . ASP B 1 110 ? -4.789 -18.688 -4.578 1 98.56 110 ASP B N 1
ATOM 1934 C CA . ASP B 1 110 ? -5.176 -19.141 -3.244 1 98.56 110 ASP B CA 1
ATOM 1935 C C . ASP B 1 110 ? -3.967 -19.656 -2.469 1 98.56 110 ASP B C 1
ATOM 1937 O O . ASP B 1 110 ? -3.127 -20.375 -3.021 1 98.56 110 ASP B O 1
ATOM 1941 N N . LEU B 1 111 ? -3.861 -19.203 -1.22 1 98.81 111 LEU B N 1
ATOM 1942 C CA . LEU B 1 111 ? -2.98 -19.938 -0.32 1 98.81 111 LEU B CA 1
ATOM 1943 C C . LEU B 1 111 ? -3.654 -21.203 0.182 1 98.81 111 LEU B C 1
ATOM 1945 O O . LEU B 1 111 ? -4.562 -21.156 1.015 1 98.81 111 LEU B O 1
ATOM 1949 N N . SER B 1 112 ? -3.178 -22.312 -0.24 1 97.44 112 SER B N 1
ATOM 1950 C CA . SER B 1 112 ? -3.869 -23.578 -0.062 1 97.44 112 SER B CA 1
ATOM 1951 C C . SER B 1 112 ? -4.035 -23.922 1.416 1 97.44 112 SER B C 1
ATOM 1953 O O . SER B 1 112 ? -3.594 -23.172 2.283 1 97.44 112 SER B O 1
ATOM 1955 N N . ASP B 1 113 ? -4.773 -25.031 1.643 1 97.19 113 ASP B N 1
ATOM 1956 C CA . ASP B 1 113 ? -5.035 -25.531 2.992 1 97.19 113 ASP B CA 1
ATOM 1957 C C . ASP B 1 113 ? -5.602 -24.422 3.879 1 97.19 113 ASP B C 1
ATOM 1959 O O . ASP B 1 113 ? -5.105 -24.188 4.984 1 97.19 113 ASP B O 1
ATOM 1963 N N . ASN B 1 114 ? -6.523 -23.688 3.365 1 96.5 114 ASN B N 1
ATOM 1964 C CA . ASN B 1 114 ? -7.266 -22.656 4.082 1 96.5 114 ASN B CA 1
ATOM 1965 C C . ASN B 1 114 ? -6.34 -21.578 4.641 1 96.5 114 ASN B C 1
ATOM 1967 O O . ASN B 1 114 ? -6.48 -21.172 5.797 1 96.5 114 ASN B O 1
ATOM 1971 N N . GLY B 1 115 ? -5.363 -21.203 3.891 1 97.88 115 GLY B N 1
ATOM 1972 C CA . GLY B 1 115 ? -4.477 -20.109 4.281 1 97.88 115 GLY B CA 1
ATOM 1973 C C . GLY B 1 115 ? -3.465 -20.516 5.332 1 97.88 115 GLY B C 1
ATOM 1974 O O . GLY B 1 115 ? -3.053 -19.688 6.156 1 97.88 115 GLY B O 1
ATOM 1975 N N . ASN B 1 116 ? -3.119 -21.812 5.312 1 98.06 116 ASN B N 1
ATOM 1976 C CA . ASN B 1 116 ? -2.08 -22.312 6.207 1 98.06 116 ASN B CA 1
ATOM 1977 C C . ASN B 1 116 ? -0.754 -21.594 5.98 1 98.06 116 ASN B C 1
ATOM 1979 O O . ASN B 1 116 ? -0.208 -21.609 4.879 1 98.06 116 ASN B O 1
ATOM 1983 N N . PRO B 1 117 ? -0.262 -20.953 7.121 1 97.88 117 PRO B N 1
ATOM 1984 C CA . PRO B 1 117 ? 0.944 -20.141 6.961 1 97.88 117 PRO B CA 1
ATOM 1985 C C . PRO B 1 117 ? 2.227 -20.969 7.008 1 97.88 117 PRO B C 1
ATOM 1987 O O . PRO B 1 117 ? 3.326 -20.406 6.953 1 97.88 117 PRO B O 1
ATOM 1990 N N . THR B 1 118 ? 2.119 -22.281 7.121 1 98.38 118 THR B N 1
ATOM 1991 C CA . THR B 1 118 ? 3.32 -23.109 7.133 1 98.38 118 THR B CA 1
ATOM 1992 C C . THR B 1 118 ? 4.16 -22.859 5.883 1 98.38 118 THR B C 1
ATOM 1994 O O . THR B 1 118 ? 3.648 -22.938 4.762 1 98.38 118 THR B O 1
ATOM 1997 N N . PRO B 1 119 ? 5.434 -22.547 6.098 1 98.06 119 PRO B N 1
ATOM 1998 C CA . PRO B 1 119 ? 6.281 -22.312 4.926 1 98.06 119 PRO B CA 1
ATOM 1999 C C . PRO B 1 119 ? 6.242 -23.469 3.934 1 98.06 119 PRO B C 1
ATOM 2001 O O . PRO B 1 119 ? 6.34 -24.641 4.332 1 98.06 119 PRO B O 1
ATOM 2004 N N . GLY B 1 120 ? 6.098 -23.109 2.707 1 98.25 120 GLY B N 1
ATOM 2005 C CA . GLY B 1 120 ? 6.078 -24.141 1.67 1 98.25 120 GLY B CA 1
ATOM 2006 C C . GLY B 1 120 ? 4.676 -24.547 1.263 1 98.25 120 GLY B C 1
ATOM 2007 O O . GLY B 1 120 ? 4.496 -25.281 0.285 1 98.25 120 GLY B O 1
ATOM 2008 N N . ASN B 1 121 ? 3.707 -24.078 2.059 1 98.56 121 ASN B N 1
ATOM 2009 C CA . ASN B 1 121 ? 2.334 -24.344 1.65 1 98.56 121 ASN B CA 1
ATOM 2010 C C . ASN B 1 121 ? 2.066 -23.875 0.224 1 98.56 121 ASN B C 1
ATOM 2012 O O . ASN B 1 121 ? 2.424 -22.75 -0.14 1 98.56 121 ASN B O 1
ATOM 2016 N N . PRO B 1 122 ? 1.503 -24.703 -0.604 1 98.12 122 PRO B N 1
ATOM 2017 C CA . PRO B 1 122 ? 1.381 -24.375 -2.025 1 98.12 122 PRO B CA 1
ATOM 2018 C C . PRO B 1 122 ? 0.448 -23.188 -2.281 1 98.12 122 PRO B C 1
ATOM 2020 O O . PRO B 1 122 ? -0.517 -23 -1.538 1 98.12 122 PRO B O 1
ATOM 2023 N N . ILE B 1 123 ? 0.76 -22.406 -3.258 1 98.75 123 ILE B N 1
ATOM 2024 C CA . ILE B 1 123 ? -0.19 -21.5 -3.896 1 98.75 123 ILE B CA 1
ATOM 2025 C C . ILE B 1 123 ? -0.915 -22.234 -5.027 1 98.75 123 ILE B C 1
ATOM 2027 O O . ILE B 1 123 ? -0.282 -22.875 -5.867 1 98.75 123 ILE B O 1
ATOM 2031 N N . GLU B 1 124 ? -2.209 -22.172 -5.016 1 98.5 124 GLU B N 1
ATOM 2032 C CA . GLU B 1 124 ? -3.066 -22.891 -5.957 1 98.5 124 GLU B CA 1
ATOM 2033 C C . GLU B 1 124 ? -4.207 -22 -6.449 1 98.5 124 GLU B C 1
ATOM 2035 O O . GLU B 1 124 ? -4.324 -20.844 -6.035 1 98.5 124 GLU B O 1
ATOM 2040 N N . ILE B 1 125 ? -4.93 -22.547 -7.434 1 98.5 125 ILE B N 1
ATOM 2041 C CA . ILE B 1 125 ? -6.18 -21.875 -7.777 1 98.5 125 ILE B CA 1
ATOM 2042 C C . ILE B 1 125 ? -7.359 -22.656 -7.195 1 98.5 125 ILE B C 1
ATOM 2044 O O . ILE B 1 125 ? -7.328 -23.891 -7.145 1 98.5 125 ILE B O 1
ATOM 2048 N N . TRP B 1 126 ? -8.32 -21.938 -6.664 1 98 126 TRP B N 1
ATOM 2049 C CA . TRP B 1 126 ? -9.539 -22.5 -6.082 1 98 126 TRP B CA 1
ATOM 2050 C C . TRP B 1 126 ? -10.75 -21.641 -6.422 1 98 126 TRP B C 1
ATOM 2052 O O . TRP B 1 126 ? -10.602 -20.484 -6.793 1 98 126 TRP B O 1
ATOM 2062 N N . GLY B 1 127 ? -11.906 -22.312 -6.273 1 97.69 127 GLY B N 1
ATOM 2063 C CA . GLY B 1 127 ? -13.125 -21.547 -6.48 1 97.69 127 GLY B CA 1
ATOM 2064 C C . GLY B 1 127 ? -13.211 -20.312 -5.594 1 97.69 127 GLY B C 1
ATOM 2065 O O . GLY B 1 127 ? -12.82 -20.359 -4.426 1 97.69 127 GLY B O 1
ATOM 2066 N N . SER B 1 128 ? -13.68 -19.266 -6.234 1 95.69 128 SER B N 1
ATOM 2067 C CA . SER B 1 128 ? -13.781 -17.984 -5.551 1 95.69 128 SER B CA 1
ATOM 2068 C C . SER B 1 128 ? -14.859 -18.016 -4.469 1 95.69 128 SER B C 1
ATOM 2070 O O . SER B 1 128 ? -15.969 -18.516 -4.703 1 95.69 128 SER B O 1
ATOM 2072 N N . TRP B 1 129 ? -14.531 -17.594 -3.328 1 91.75 129 TRP B N 1
ATOM 2073 C CA . TRP B 1 129 ? -15.484 -17.375 -2.248 1 91.75 129 TRP B CA 1
ATOM 2074 C C . TRP B 1 129 ? -14.992 -16.297 -1.286 1 91.75 129 TRP B C 1
ATOM 2076 O O . TRP B 1 129 ? -13.922 -15.719 -1.494 1 91.75 129 TRP B O 1
ATOM 2086 N N . LYS B 1 130 ? -15.883 -15.758 -0.294 1 88.25 130 LYS B N 1
ATOM 2087 C CA . LYS B 1 130 ? -15.492 -14.75 0.683 1 88.25 130 LYS B CA 1
ATOM 2088 C C . LYS B 1 130 ? -14.453 -15.289 1.657 1 88.25 130 LYS B C 1
ATOM 2090 O O . LYS B 1 130 ? -14.789 -15.664 2.783 1 88.25 130 LYS B O 1
ATOM 2095 N N . ALA B 1 131 ? -13.203 -15.562 1.19 1 92.56 131 ALA B N 1
ATOM 2096 C CA . ALA B 1 131 ? -12.141 -16.219 1.941 1 92.56 131 ALA B CA 1
ATOM 2097 C C . ALA B 1 131 ? -10.906 -15.328 2.029 1 92.56 131 ALA B C 1
ATOM 2099 O O . ALA B 1 131 ? -10.367 -14.898 1.006 1 92.56 131 ALA B O 1
ATOM 2100 N N . ASP B 1 132 ? -10.398 -15.133 3.258 1 97.5 132 ASP B N 1
ATOM 2101 C CA . ASP B 1 132 ? -9.242 -14.281 3.492 1 97.5 132 ASP B CA 1
ATOM 2102 C C . ASP B 1 132 ? -7.988 -14.867 2.838 1 97.5 132 ASP B C 1
ATOM 2104 O O . ASP B 1 132 ? -7.07 -14.133 2.475 1 97.5 132 ASP B O 1
ATOM 2108 N N . ASN B 1 133 ? -7.965 -16.25 2.658 1 98.5 133 ASN B N 1
ATOM 2109 C CA . ASN B 1 133 ? -6.777 -16.875 2.084 1 98.5 133 ASN B CA 1
ATOM 2110 C C . ASN B 1 133 ? -6.715 -16.688 0.572 1 98.5 133 ASN B C 1
ATOM 2112 O O . ASN B 1 133 ? -5.746 -17.094 -0.071 1 98.5 133 ASN B O 1
ATOM 2116 N N . GLN B 1 134 ? -7.684 -16.047 -0.078 1 98.56 134 GLN B N 1
ATOM 2117 C CA . GLN B 1 134 ? -7.684 -15.711 -1.501 1 98.56 134 GLN B CA 1
ATOM 2118 C C . GLN B 1 134 ? -7.496 -14.219 -1.722 1 98.56 134 GLN B C 1
ATOM 2120 O O . GLN B 1 134 ? -7.594 -13.734 -2.852 1 98.56 134 GLN B O 1
ATOM 2125 N N . ILE B 1 135 ? -7.328 -13.453 -0.617 1 98.12 135 ILE B N 1
ATOM 2126 C CA . ILE B 1 135 ? -7.09 -12.016 -0.687 1 98.12 135 ILE B CA 1
ATOM 2127 C C . ILE B 1 135 ? -5.594 -11.734 -0.541 1 98.12 135 ILE B C 1
ATOM 2129 O O . ILE B 1 135 ? -4.926 -12.32 0.313 1 98.12 135 ILE B O 1
ATOM 2133 N N . TRP B 1 136 ? -5.121 -10.859 -1.476 1 97.75 136 TRP B N 1
ATOM 2134 C CA . TRP B 1 136 ? -3.701 -10.523 -1.523 1 97.75 136 TRP B CA 1
ATOM 2135 C C . TRP B 1 136 ? -3.5 -9.008 -1.438 1 97.75 136 TRP B C 1
ATOM 2137 O O . TRP B 1 136 ? -4.188 -8.25 -2.119 1 97.75 136 TRP B O 1
ATOM 2147 N N . TYR B 1 137 ? -2.604 -8.602 -0.568 1 95.56 137 TYR B N 1
ATOM 2148 C CA . TYR B 1 137 ? -2.139 -7.219 -0.537 1 95.56 137 TYR B CA 1
ATOM 2149 C C . TYR B 1 137 ? -0.89 -7.043 -1.392 1 95.56 137 TYR B C 1
ATOM 2151 O O . TYR B 1 137 ? 0.102 -7.754 -1.204 1 95.56 137 TYR B O 1
ATOM 2159 N N . PHE B 1 138 ? -0.965 -6.148 -2.369 1 95.38 138 PHE B N 1
ATOM 2160 C CA . PHE B 1 138 ? 0.179 -5.812 -3.209 1 95.38 138 PHE B CA 1
ATOM 2161 C C . PHE B 1 138 ? 1.009 -4.703 -2.576 1 95.38 138 PHE B C 1
ATOM 2163 O O . PHE B 1 138 ? 0.646 -3.527 -2.656 1 95.38 138 PHE B O 1
ATOM 2170 N N . GLU B 1 139 ? 2.123 -5.109 -1.984 1 93.06 139 GLU B N 1
ATOM 2171 C CA . GLU B 1 139 ? 3.029 -4.133 -1.382 1 93.06 139 GLU B CA 1
ATOM 2172 C C . GLU B 1 139 ? 4.227 -3.859 -2.287 1 93.06 139 GLU B C 1
ATOM 2174 O O . GLU B 1 139 ? 4.883 -4.789 -2.76 1 93.06 139 GLU B O 1
ATOM 2179 N N . GLN B 1 140 ? 4.441 -2.648 -2.545 1 92 140 GLN B N 1
ATOM 2180 C CA . GLN B 1 140 ? 5.543 -2.312 -3.443 1 92 140 GLN B CA 1
ATOM 2181 C C . GLN B 1 140 ? 6.859 -2.902 -2.945 1 92 140 GLN B C 1
ATOM 2183 O O . GLN B 1 140 ? 7.168 -2.822 -1.756 1 92 140 GLN B O 1
ATOM 2188 N N . ALA B 1 141 ? 7.535 -3.518 -3.889 1 92.38 141 ALA B N 1
ATOM 2189 C CA . ALA B 1 141 ? 8.82 -4.125 -3.547 1 92.38 141 ALA B CA 1
ATOM 2190 C C . ALA B 1 141 ? 9.914 -3.068 -3.441 1 92.38 141 ALA B C 1
ATOM 2192 O O . ALA B 1 141 ? 9.93 -2.102 -4.207 1 92.38 141 ALA B O 1
ATOM 2193 N N . CYS B 1 142 ? 10.828 -3.184 -2.402 1 83.25 142 CYS B N 1
ATOM 2194 C CA . CYS B 1 142 ? 11.938 -2.262 -2.199 1 83.25 142 CYS B CA 1
ATOM 2195 C C . CYS B 1 142 ? 13.18 -2.729 -2.955 1 83.25 142 CYS B C 1
ATOM 2197 O O . CYS B 1 142 ? 13.406 -3.932 -3.1 1 83.25 142 CYS B O 1
#

pLDDT: mean 95.66, std 6.1, range [55.44, 98.88]

InterPro domains:
  IPR000772 Ricin B, lectin domain [PF14200] (42-126)
  IPR035992 Ricin B-like lectins [SSF50370] (5-139)

Secondary structure (DSSP, 8-state):
--TT--TT-EEEEEETTT--EEEE-TTTSSBEEEE-----GGG-EEEEEETTEEEEEETTT--EEEESS-SSTTEEEEEESS---BEEEE-SS-TT-EEEE-TTSSEEEEEHHHH--STTPBEEEEE--S-GGG-EEEEEP-/--TT--TT-EEEEEETTT--EEEE-TTTSSBEEEE-----GGG-EEEEEETTEEEEEETTT--EEEESS-SSTTEEEEEESS---BEEEE-SS-TT-EEEE-TTSSEEEEEHHHH--STTPBEEEEE--S-GGG-EEEEEP-

Foldseek 3Di:
DQPPDDAFFKWWWAQQQLRFTFFQDPVPSKFTATAHDPLDLRRIWGWHDDPQFTWTARRPPRFTFAWDQDDAAFTATIGHNDTDTWHKAADPVDSQWIWTHRPPDQWTFFQPPLNHNPTGRGTHIHGDDPGSRRTIGIHGRD/DQPPDDAFFKWWWAQQQLRFTFFQDPVPSKFTAGAHDPLDLRRIWGWHDDPNFTWTARRPPRFTFAWDQDDAAFTATIGHNDTDTWHKDADPVDSQWIWTHDPPDQWTFFQPPLNHNPTGRGTHIHGDDPGSRRTIGIHTRD

Radius of gyration: 20.57 Å; Cα contacts (8 Å, |Δi|>4): 823; chains: 2; bounding box: 32×58×46 Å

Sequence (284 aa):
MPANVQSGNRYVLVNKKGKTVVDLSGTDGRSVIGWERHNGENQQWEVIEVNGGWNLKNVGTGKYLSLGCGIKNGGSVVGSDEPFTWQITQDSEDCNGLRVKVPNTNKDLDLSDNGNPTPGNPIEIWGSWKADNQIWYFEQACMPANVQSGNRYVLVNKKGKTVVDLSGTDGRSVIGWERHNGENQQWEVIEVNGGWNLKNVGTGKYLSLGCGIKNGGSVVGSDEPFTWQITQDSEDCNGLRVKVPNTNKDLDLSDNGNPTPGNPIEIWGSWKADNQIWYFEQAC